Protein AF-A0A1I1A1V3-F1 (afdb_monomer_lite)

Organism: NCBI:txid988821

Sequence (321 aa):
MTSTPRRPDTATSRAATTAAADPDARAAGRPGAGAPTDDGCSAADAIALLGLVAELEHESFARLAADAAVAPSLEQSLQLSRLAVEAVARRDRVLTRVTELGGDPVDAMRPYEHMLDDFDARTTPSSWWERLLKVYVGYGVADDFCRLAAAGLDERSRELVLEVLQDASHAELAVAELDAAGAGNDVLAARLALWGRRLVGEALGTVQRLVVEHPTLARLIAERPGARTATGRTGRDATAPGVPVVAAPAAPLAVASPVAASVAAPESGGHGRRFGLHRRRPAAVPVPASVDPATAEATAGIFGELTAEHTRRMTRLGLTA

Radius of gyration: 29.79 Å; chains: 1; bounding box: 73×74×99 Å

Secondary structure (DSSP, 8-state):
-----------------------------PPP-PPP------HHHHHHHHHHHHHHHHHHHHHHHHHHHT-SSHHHHHHHHHHHHHHHHHHHHHHHHHHHTT--HHHHHGGGTTTTHHHHHHT--SSHHHHHHIIIIIIHHHHHHHHHHHTTS-HHHHHHHHHHTT--HHHHHHHHHHHHHHTT-HHHHHHHHHHHHHHHHHHHHHHHHHHHH-HHHHHHHHHSTTHHHHHTTTTS-------PPPPPPPP----------------------------PPPPPPPPPPPPPHHHHHHHHHHHHHHHHHHHHHHHHTT---

InterPro domains:
  IPR012347 Ferritin-like [G3DSA:1.20.1260.10] (33-274)
  IPR012347 Ferritin-like [G3DSA:1.20.1260.10] (275-32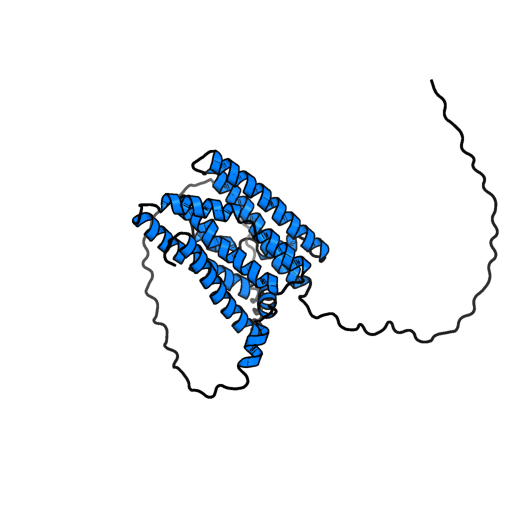0)
  IPR059125 Ferritin-like domain, actinomycetes [PF13794] (47-222)

pLDDT: mean 73.73, std 26.0, range [27.41, 98.62]

Structure (mmCIF, N/CA/C/O backbone):
data_AF-A0A1I1A1V3-F1
#
_entry.id   AF-A0A1I1A1V3-F1
#
loop_
_atom_site.group_PDB
_atom_site.id
_atom_site.type_symbol
_atom_site.label_atom_id
_atom_site.label_alt_id
_atom_site.label_comp_id
_atom_site.label_asym_id
_atom_site.label_entity_id
_atom_site.label_seq_id
_atom_site.pdbx_PDB_ins_code
_atom_site.Cartn_x
_atom_site.Cartn_y
_atom_site.Cartn_z
_atom_site.occupancy
_atom_site.B_iso_or_equiv
_atom_site.auth_seq_id
_atom_site.auth_comp_id
_atom_site.auth_asym_id
_atom_site.auth_atom_id
_atom_site.pdbx_PDB_model_num
ATOM 1 N N . MET A 1 1 ? -34.386 -36.723 -42.966 1.00 37.12 1 MET A N 1
ATOM 2 C CA . MET A 1 1 ? -34.352 -36.960 -44.425 1.00 37.12 1 MET A CA 1
ATOM 3 C C . MET A 1 1 ? -33.799 -35.692 -45.070 1.00 37.12 1 MET A C 1
ATOM 5 O O . MET A 1 1 ? -34.526 -34.719 -45.154 1.00 37.12 1 MET A O 1
ATOM 9 N N . THR A 1 2 ? -32.479 -35.494 -45.034 1.00 38.88 2 THR A N 1
ATOM 10 C CA . THR A 1 2 ? -31.514 -35.707 -46.143 1.00 38.88 2 THR A CA 1
ATOM 11 C C . THR A 1 2 ? -31.800 -34.845 -47.377 1.00 38.88 2 THR A C 1
ATOM 13 O O . THR A 1 2 ? -32.771 -35.115 -48.073 1.00 38.88 2 THR A O 1
ATOM 16 N N . SER A 1 3 ? -30.943 -33.844 -47.639 1.00 41.16 3 SER A N 1
ATOM 17 C CA . SER A 1 3 ? -30.239 -33.668 -48.929 1.00 41.16 3 SER A CA 1
ATOM 18 C C . SER A 1 3 ? -29.481 -32.328 -49.022 1.00 41.16 3 SER A C 1
ATOM 20 O O . SER A 1 3 ? -30.043 -31.294 -49.360 1.00 41.16 3 SER A O 1
ATOM 22 N N . THR A 1 4 ? -28.172 -32.389 -48.775 1.00 45.12 4 THR A N 1
ATOM 23 C CA . THR A 1 4 ? -27.098 -31.728 -49.568 1.00 45.12 4 THR A CA 1
ATOM 24 C C . THR A 1 4 ? -26.747 -32.743 -50.689 1.00 45.12 4 THR A C 1
ATOM 26 O O . THR A 1 4 ? -27.018 -33.921 -50.426 1.00 45.12 4 THR A O 1
ATOM 29 N N . PRO A 1 5 ? -26.144 -32.449 -51.877 1.00 56.12 5 PRO A N 1
ATOM 30 C CA . PRO A 1 5 ? -25.118 -31.416 -52.142 1.00 56.12 5 PRO A CA 1
ATOM 31 C C . PRO A 1 5 ? -25.050 -30.814 -53.578 1.00 56.12 5 PRO A C 1
ATOM 33 O O . PRO A 1 5 ? -25.683 -31.317 -54.498 1.00 56.12 5 PRO A O 1
ATOM 36 N N . ARG A 1 6 ? -24.169 -29.815 -53.811 1.00 38.84 6 ARG A N 1
ATOM 37 C CA . ARG A 1 6 ? -23.147 -29.869 -54.895 1.00 38.84 6 ARG A CA 1
ATOM 38 C C . ARG A 1 6 ? -22.158 -28.689 -54.919 1.00 38.84 6 ARG A C 1
ATOM 40 O O . ARG A 1 6 ? -22.556 -27.532 -54.938 1.00 38.84 6 ARG A O 1
ATOM 47 N N . ARG A 1 7 ? -20.870 -29.042 -55.021 1.00 42.69 7 ARG A N 1
ATOM 48 C CA . ARG A 1 7 ? -19.744 -28.249 -55.557 1.00 42.69 7 ARG A CA 1
ATOM 49 C C . ARG A 1 7 ? -19.844 -28.091 -57.083 1.00 42.69 7 ARG A C 1
ATOM 51 O O . ARG A 1 7 ? -20.487 -28.921 -57.731 1.00 42.69 7 ARG A O 1
ATOM 58 N N . PRO A 1 8 ? -19.031 -27.187 -57.649 1.00 52.62 8 PRO A N 1
ATOM 59 C CA . PRO A 1 8 ? -18.195 -27.587 -58.778 1.00 52.62 8 PRO A CA 1
ATOM 60 C C . PRO A 1 8 ? -16.702 -27.286 -58.560 1.00 52.62 8 PRO A C 1
ATOM 62 O O . PRO A 1 8 ? -16.321 -26.194 -58.145 1.00 52.62 8 PRO A O 1
ATOM 65 N N . ASP A 1 9 ? -15.877 -28.283 -58.885 1.00 36.38 9 ASP A N 1
ATOM 66 C CA . ASP A 1 9 ? -14.459 -28.141 -59.212 1.00 36.38 9 ASP A CA 1
ATOM 67 C C . ASP A 1 9 ? -14.335 -27.815 -60.713 1.00 36.38 9 ASP A C 1
ATOM 69 O O . ASP A 1 9 ? -15.012 -28.444 -61.526 1.00 36.38 9 ASP A O 1
ATOM 73 N N . THR A 1 10 ? -13.410 -26.933 -61.098 1.00 40.25 10 THR A N 1
ATOM 74 C CA . THR A 1 10 ? -12.742 -27.005 -62.411 1.00 40.25 10 THR A CA 1
ATOM 75 C C . THR A 1 10 ? -11.315 -26.483 -62.292 1.00 40.25 10 THR A C 1
ATOM 77 O O . THR A 1 10 ? -11.082 -25.311 -62.009 1.00 40.25 10 THR A O 1
ATOM 80 N N . ALA A 1 11 ? -10.371 -27.394 -62.518 1.00 34.12 11 ALA A N 1
ATOM 81 C CA . ALA A 1 11 ? -8.966 -27.148 -62.813 1.00 34.12 11 ALA A CA 1
ATOM 82 C C . ALA A 1 11 ? -8.771 -26.886 -64.320 1.00 34.12 11 ALA A C 1
ATOM 84 O O . ALA A 1 11 ? -9.595 -27.350 -65.108 1.00 34.12 11 ALA A O 1
ATOM 85 N N . THR A 1 12 ? -7.673 -26.200 -64.690 1.00 35.44 12 THR A N 1
ATOM 86 C CA . THR A 1 12 ? -6.925 -26.153 -65.988 1.00 35.44 12 THR A CA 1
ATOM 87 C C . THR A 1 12 ? -6.201 -24.788 -66.028 1.00 35.44 12 THR A C 1
ATOM 89 O O . THR A 1 12 ? -6.834 -23.792 -65.720 1.00 35.44 12 THR A O 1
ATOM 92 N N . SER A 1 13 ? -4.920 -24.571 -66.351 1.00 34.50 13 SER A N 1
ATOM 93 C CA . SER A 1 13 ? -3.806 -25.370 -66.880 1.00 34.50 13 SER A CA 1
ATOM 94 C C . SER A 1 13 ? -2.472 -24.681 -66.536 1.00 34.50 13 SER A C 1
ATOM 96 O O . SER A 1 13 ? -2.398 -23.460 -66.432 1.00 34.50 13 SER A O 1
ATOM 98 N N . ARG A 1 14 ? -1.408 -25.490 -66.460 1.00 34.28 14 ARG A N 1
ATOM 99 C CA . ARG A 1 14 ? 0.017 -25.125 -66.554 1.00 34.28 14 ARG A CA 1
ATOM 100 C C . ARG A 1 14 ? 0.336 -24.237 -67.764 1.00 34.28 14 ARG A C 1
ATOM 102 O O . ARG A 1 14 ? -0.138 -24.532 -68.858 1.00 34.28 14 ARG A O 1
ATOM 109 N N . ALA A 1 15 ? 1.322 -23.356 -67.590 1.00 34.25 15 ALA A N 1
ATOM 110 C CA . ALA A 1 15 ? 2.492 -23.275 -68.468 1.00 34.25 15 ALA A CA 1
ATOM 111 C C . ALA A 1 15 ? 3.665 -22.623 -67.717 1.00 34.25 15 ALA A C 1
ATOM 113 O O . ALA A 1 15 ? 3.585 -21.482 -67.274 1.00 34.25 15 ALA A O 1
ATOM 114 N N . ALA A 1 16 ? 4.745 -23.386 -67.558 1.00 33.59 16 ALA A N 1
ATOM 115 C CA . ALA A 1 16 ? 6.053 -22.896 -67.160 1.00 33.59 16 ALA A CA 1
ATOM 116 C C . ALA A 1 16 ? 6.791 -22.371 -68.399 1.00 33.59 16 ALA A C 1
ATOM 118 O O . ALA A 1 16 ? 6.690 -22.971 -69.469 1.00 33.59 16 ALA A O 1
ATOM 119 N N . THR A 1 17 ? 7.575 -21.307 -68.253 1.00 33.06 17 THR A N 1
ATOM 120 C CA . THR A 1 17 ? 8.715 -21.019 -69.131 1.00 33.06 17 THR A CA 1
ATOM 121 C C . THR A 1 17 ? 9.792 -20.318 -68.312 1.00 33.06 17 THR A C 1
ATOM 123 O O . THR A 1 17 ? 9.544 -19.341 -67.611 1.00 33.06 17 THR A O 1
ATOM 126 N N . THR A 1 18 ? 10.970 -20.919 -68.381 1.00 32.62 18 THR A N 1
ATOM 127 C CA . THR A 1 18 ? 12.240 -20.582 -67.743 1.00 32.62 18 THR A CA 1
ATOM 128 C C . THR A 1 18 ? 13.058 -19.662 -68.654 1.00 32.62 18 THR A C 1
ATOM 130 O O . THR A 1 18 ? 12.934 -19.799 -69.868 1.00 32.62 18 THR A O 1
ATOM 133 N N . ALA A 1 19 ? 13.944 -18.855 -68.048 1.00 31.50 19 ALA A N 1
ATOM 134 C CA . ALA A 1 19 ? 15.175 -18.208 -68.564 1.00 31.50 19 ALA A CA 1
ATOM 135 C C . ALA A 1 19 ? 15.132 -16.690 -68.307 1.00 31.50 19 ALA A C 1
ATOM 137 O O . ALA A 1 19 ? 14.093 -16.079 -68.505 1.00 31.50 19 ALA A O 1
ATOM 138 N N . ALA A 1 20 ? 16.175 -15.971 -67.903 1.00 31.64 20 ALA A N 1
ATOM 139 C CA . ALA A 1 20 ? 17.544 -16.230 -67.460 1.00 31.64 20 ALA A CA 1
ATOM 140 C C . ALA A 1 20 ? 18.064 -14.878 -66.899 1.00 31.64 20 ALA A C 1
ATOM 142 O O . ALA A 1 20 ? 17.477 -13.832 -67.170 1.00 31.64 20 ALA A O 1
ATOM 143 N N . ALA A 1 21 ? 19.117 -14.915 -66.086 1.00 34.06 21 ALA A N 1
ATOM 144 C CA . ALA A 1 21 ? 19.705 -13.786 -65.360 1.00 34.06 21 ALA A CA 1
ATOM 145 C C . ALA A 1 21 ? 20.335 -12.684 -66.240 1.00 34.06 21 ALA A C 1
ATOM 147 O O . ALA A 1 21 ? 20.873 -12.997 -67.297 1.00 34.06 21 ALA A O 1
ATOM 148 N N . ASP A 1 22 ? 20.398 -11.451 -65.714 1.00 33.91 22 ASP A N 1
ATOM 149 C CA . ASP A 1 22 ? 21.641 -10.657 -65.725 1.00 33.91 22 ASP A CA 1
ATOM 150 C C . ASP A 1 22 ? 21.698 -9.676 -64.517 1.00 33.91 22 ASP A C 1
ATOM 152 O O . ASP A 1 22 ? 20.646 -9.154 -64.123 1.00 33.91 22 ASP A O 1
ATOM 156 N N . PRO A 1 23 ? 22.872 -9.443 -63.887 1.00 46.19 23 PRO A N 1
ATOM 157 C CA . PRO A 1 23 ? 23.045 -8.671 -62.661 1.00 46.19 23 PRO A CA 1
ATOM 158 C C . PRO A 1 23 ? 23.842 -7.372 -62.889 1.00 46.19 23 PRO A C 1
ATOM 160 O O . PRO A 1 23 ? 25.028 -7.445 -63.164 1.00 46.19 23 PRO A O 1
ATOM 163 N N . ASP A 1 24 ? 23.264 -6.190 -62.669 1.00 32.47 24 ASP A N 1
ATOM 164 C CA . ASP A 1 24 ? 23.989 -5.053 -62.071 1.00 32.47 24 ASP A CA 1
ATOM 165 C C . ASP A 1 24 ? 23.051 -3.864 -61.833 1.00 32.47 24 ASP A C 1
ATOM 167 O O . ASP A 1 24 ? 22.414 -3.380 -62.764 1.00 32.47 24 ASP A O 1
ATOM 171 N N . ALA A 1 25 ? 22.985 -3.395 -60.586 1.00 34.44 25 ALA A N 1
ATOM 172 C CA . ALA A 1 25 ? 22.686 -2.009 -60.207 1.00 34.44 25 ALA A CA 1
ATOM 173 C C . ALA A 1 25 ? 22.683 -1.902 -58.674 1.00 34.44 25 ALA A C 1
ATOM 175 O O . ALA A 1 25 ? 21.653 -1.757 -58.013 1.00 34.44 25 ALA A O 1
ATOM 176 N N . ARG A 1 26 ? 23.879 -1.967 -58.085 1.00 34.00 26 ARG A N 1
ATOM 177 C CA . ARG A 1 26 ? 24.130 -1.350 -56.779 1.00 34.00 26 ARG A CA 1
ATOM 178 C C . ARG A 1 26 ? 24.019 0.168 -56.930 1.00 34.00 26 ARG A C 1
ATOM 180 O O . ARG A 1 26 ? 24.844 0.739 -57.630 1.00 34.00 26 ARG A O 1
ATOM 187 N N . ALA A 1 27 ? 23.115 0.816 -56.195 1.00 33.34 27 ALA A N 1
ATOM 188 C CA . ALA A 1 27 ? 23.393 2.106 -55.551 1.00 33.34 27 ALA A CA 1
ATOM 189 C C . ALA A 1 27 ? 22.263 2.550 -54.604 1.00 33.34 27 ALA A C 1
ATOM 191 O O . ALA A 1 27 ? 21.152 2.843 -55.022 1.00 33.34 27 ALA A O 1
ATOM 192 N N . ALA A 1 28 ? 22.641 2.686 -53.331 1.00 41.97 28 ALA A N 1
ATOM 193 C CA . ALA A 1 28 ? 22.244 3.769 -52.431 1.00 41.97 28 ALA A CA 1
ATOM 194 C C . ALA A 1 28 ? 20.749 3.969 -52.108 1.00 41.97 28 ALA A C 1
ATOM 196 O O . ALA A 1 28 ? 20.080 4.849 -52.636 1.00 41.97 28 ALA A O 1
ATOM 197 N N . GLY A 1 29 ? 20.308 3.282 -51.055 1.00 29.75 29 GLY A N 1
ATOM 198 C CA . GLY A 1 29 ? 19.212 3.727 -50.198 1.00 29.75 29 GLY A CA 1
ATOM 199 C C . GLY A 1 29 ? 19.505 3.329 -48.757 1.00 29.75 29 GLY A C 1
ATOM 200 O O . GLY A 1 29 ? 19.022 2.303 -48.295 1.00 29.75 29 GLY A O 1
ATOM 201 N N . ARG A 1 30 ? 20.359 4.092 -48.058 1.00 39.72 30 ARG A N 1
ATOM 202 C CA . ARG A 1 30 ? 20.463 3.991 -46.591 1.00 39.72 30 ARG A CA 1
ATOM 203 C C . ARG A 1 30 ? 19.064 4.259 -46.020 1.00 39.72 30 ARG A C 1
ATOM 205 O O . ARG A 1 30 ? 18.528 5.321 -46.338 1.00 39.72 30 ARG A O 1
ATOM 212 N N . PRO A 1 31 ? 18.476 3.382 -45.186 1.00 41.47 31 PRO A N 1
ATOM 213 C CA . PRO A 1 31 ? 17.354 3.791 -44.356 1.00 41.47 31 PRO A CA 1
ATOM 214 C C . PRO A 1 31 ? 17.826 4.980 -43.521 1.00 41.47 31 PRO A C 1
ATOM 216 O O . PRO A 1 31 ? 18.906 4.932 -42.926 1.00 41.47 31 PRO A O 1
ATOM 219 N N . GLY A 1 32 ? 17.071 6.074 -43.598 1.00 35.56 32 GLY A N 1
ATOM 220 C CA . GLY A 1 32 ? 17.396 7.335 -42.953 1.00 35.56 32 GLY A CA 1
ATOM 221 C C . GLY A 1 32 ? 17.741 7.127 -41.485 1.00 35.56 32 GLY A C 1
ATOM 222 O O . GLY A 1 32 ? 17.094 6.348 -40.787 1.00 35.56 32 GLY A O 1
ATOM 223 N N . ALA A 1 33 ? 18.787 7.827 -41.051 1.00 40.44 33 ALA A N 1
ATOM 224 C CA . ALA A 1 33 ? 19.101 8.010 -39.649 1.00 40.44 33 ALA A CA 1
ATOM 225 C C . ALA A 1 33 ? 17.813 8.382 -38.904 1.00 40.44 33 ALA A C 1
ATOM 227 O O . ALA A 1 33 ? 17.145 9.350 -39.275 1.00 40.44 33 ALA A O 1
ATOM 228 N N . GLY A 1 34 ? 17.460 7.569 -37.907 1.00 33.72 34 GLY A N 1
ATOM 229 C CA . GLY A 1 34 ? 16.351 7.840 -37.010 1.00 33.72 34 GLY A CA 1
ATOM 230 C C . GLY A 1 34 ? 16.509 9.237 -36.423 1.00 33.72 34 GLY A C 1
ATOM 231 O O . GLY A 1 34 ? 17.497 9.531 -35.754 1.00 33.72 34 GLY A O 1
ATOM 232 N N . ALA A 1 35 ? 15.551 10.102 -36.732 1.00 39.72 35 ALA A N 1
ATOM 233 C CA . ALA A 1 35 ? 15.288 11.289 -35.943 1.00 39.72 35 ALA A CA 1
ATOM 234 C C . ALA A 1 35 ? 14.545 10.860 -34.664 1.00 39.72 35 ALA A C 1
ATOM 236 O O . ALA A 1 35 ? 13.915 9.801 -34.645 1.00 39.72 35 ALA A O 1
ATOM 237 N N . PRO A 1 36 ? 14.654 11.679 -33.616 1.00 43.22 36 PRO A N 1
ATOM 238 C CA . PRO A 1 36 ? 15.137 11.285 -32.299 1.00 43.22 36 PRO A CA 1
ATOM 239 C C . PRO A 1 36 ? 14.222 10.243 -31.648 1.00 43.22 36 PRO A C 1
ATOM 241 O O . PRO A 1 36 ? 13.001 10.396 -31.672 1.00 43.22 36 PRO A O 1
ATOM 244 N N . THR A 1 37 ? 14.786 9.206 -31.024 1.00 42.34 37 THR A N 1
ATOM 245 C CA . THR A 1 37 ? 14.044 8.576 -29.932 1.00 42.34 37 THR A CA 1
ATOM 246 C C . THR A 1 37 ? 13.908 9.654 -28.875 1.00 42.34 37 THR A C 1
ATOM 248 O O . THR A 1 37 ? 14.901 10.176 -28.382 1.00 42.34 37 THR A O 1
ATOM 251 N N . ASP A 1 38 ? 12.676 10.087 -28.658 1.00 41.34 38 ASP A N 1
ATOM 252 C CA . ASP A 1 38 ? 12.275 10.842 -27.486 1.00 41.34 38 ASP A CA 1
ATOM 253 C C . ASP A 1 38 ? 12.861 10.089 -26.283 1.00 41.34 38 ASP A C 1
ATOM 255 O O . ASP A 1 38 ? 12.454 8.956 -26.020 1.00 41.34 38 ASP A O 1
ATOM 259 N N . ASP A 1 39 ? 13.913 10.624 -25.656 1.00 43.78 39 ASP A N 1
ATOM 260 C CA . ASP A 1 39 ? 14.596 9.984 -24.527 1.00 43.78 39 ASP A CA 1
ATOM 261 C C . ASP A 1 39 ? 13.706 10.144 -23.279 1.00 43.78 39 ASP A C 1
ATOM 263 O O . ASP A 1 39 ? 13.999 10.894 -22.348 1.00 43.78 39 ASP A O 1
ATOM 267 N N . GLY A 1 40 ? 12.548 9.488 -23.327 1.00 50.97 40 GLY A 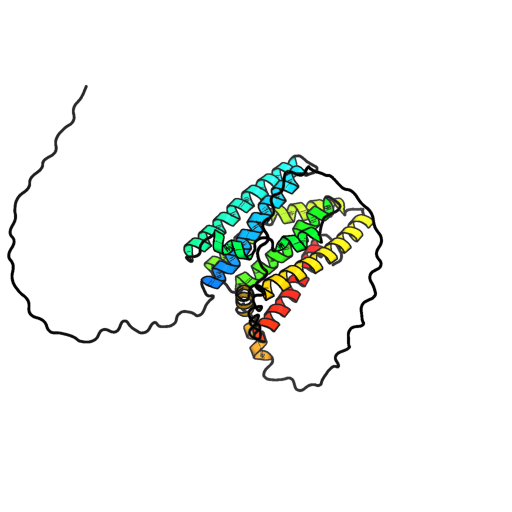N 1
ATOM 268 C CA . GLY A 1 40 ? 11.678 9.178 -22.207 1.00 50.97 40 GLY A CA 1
ATOM 269 C C . GLY A 1 40 ? 11.991 7.771 -21.705 1.00 50.97 40 GLY A C 1
ATOM 270 O O . GLY A 1 40 ? 12.345 6.904 -22.501 1.00 50.97 40 GLY A O 1
ATOM 271 N N . CYS A 1 41 ? 11.903 7.587 -20.385 1.00 62.81 41 CYS A N 1
ATOM 272 C CA . CYS A 1 41 ? 11.906 6.327 -19.633 1.00 62.81 41 CYS A CA 1
ATOM 273 C C . CYS A 1 41 ? 12.133 5.050 -20.457 1.00 62.81 41 CYS A C 1
ATOM 275 O O . CYS A 1 41 ? 11.279 4.640 -21.249 1.00 62.81 41 CYS A O 1
ATOM 277 N N . SER A 1 42 ? 13.235 4.344 -20.195 1.00 85.19 42 SER A N 1
ATOM 278 C CA . SER A 1 42 ? 13.470 3.037 -20.812 1.00 85.19 42 SER A CA 1
ATOM 279 C C . SER A 1 42 ? 12.311 2.081 -20.501 1.00 85.19 42 SER A C 1
ATOM 281 O O . SER A 1 42 ? 11.802 2.058 -19.380 1.00 85.19 42 SER A O 1
ATOM 283 N N . ALA A 1 43 ? 11.919 1.235 -21.459 1.00 90.25 43 ALA A N 1
ATOM 284 C CA . ALA A 1 43 ? 10.913 0.191 -21.232 1.00 90.25 43 ALA A CA 1
ATOM 285 C C . ALA A 1 43 ? 11.274 -0.708 -20.032 1.00 90.25 43 ALA A C 1
ATOM 287 O O . ALA A 1 43 ? 10.391 -1.161 -19.310 1.00 90.25 43 ALA A O 1
ATOM 288 N N . ALA A 1 44 ? 12.572 -0.907 -19.775 1.00 92.12 44 ALA A N 1
ATOM 289 C CA . ALA A 1 44 ? 13.060 -1.626 -18.600 1.00 92.12 44 ALA A CA 1
ATOM 290 C C . ALA A 1 44 ? 12.692 -0.930 -17.278 1.00 92.12 44 ALA A C 1
ATOM 292 O O . ALA A 1 44 ? 12.434 -1.600 -16.280 1.00 92.12 44 ALA A O 1
ATOM 293 N N . ASP A 1 45 ? 12.636 0.401 -17.274 1.00 93.75 45 ASP A N 1
ATOM 294 C CA . ASP A 1 45 ? 12.334 1.191 -16.083 1.00 93.75 45 ASP A CA 1
ATOM 295 C C . ASP A 1 45 ? 10.845 1.160 -15.780 1.00 93.75 45 ASP A C 1
ATOM 297 O O . ASP A 1 45 ? 10.444 0.914 -14.641 1.00 93.75 45 ASP A O 1
ATOM 301 N N . ALA A 1 46 ? 10.032 1.271 -16.831 1.00 95.81 46 ALA A N 1
ATOM 302 C CA . ALA A 1 46 ? 8.603 1.039 -16.739 1.00 95.81 46 ALA A CA 1
ATOM 303 C C . ALA A 1 46 ? 8.284 -0.371 -16.231 1.00 95.81 46 ALA A C 1
ATOM 305 O O . ALA A 1 46 ? 7.502 -0.511 -15.294 1.00 95.81 46 ALA A O 1
ATOM 306 N N . ILE A 1 47 ? 8.928 -1.408 -16.777 1.00 97.75 47 ILE A N 1
ATOM 307 C CA . ILE A 1 47 ? 8.741 -2.792 -16.319 1.00 97.75 47 ILE A CA 1
ATOM 308 C C . ILE A 1 47 ? 9.117 -2.948 -14.841 1.00 97.75 47 ILE A C 1
ATOM 310 O O . ILE A 1 47 ? 8.383 -3.605 -14.110 1.00 97.75 47 ILE A O 1
ATOM 314 N N . ALA A 1 48 ? 10.208 -2.330 -14.380 1.00 97.12 48 ALA A N 1
ATOM 315 C CA . ALA A 1 48 ? 10.621 -2.414 -12.980 1.00 97.12 48 ALA A CA 1
ATOM 316 C C . ALA A 1 48 ? 9.577 -1.803 -12.028 1.00 97.12 48 ALA A C 1
ATOM 318 O O . ALA A 1 48 ? 9.167 -2.446 -11.064 1.00 97.12 48 ALA A O 1
ATOM 319 N N . LEU A 1 49 ? 9.090 -0.589 -12.313 1.00 97.69 49 LEU A N 1
ATOM 320 C CA . LEU A 1 49 ? 8.061 0.034 -11.473 1.00 97.69 49 LEU A CA 1
ATOM 321 C C . LEU A 1 49 ? 6.721 -0.713 -11.548 1.00 97.69 49 LEU A C 1
ATOM 323 O O . LEU A 1 49 ? 6.060 -0.881 -10.528 1.00 97.69 49 LEU A O 1
ATOM 327 N N . LEU A 1 50 ? 6.325 -1.205 -12.723 1.00 98.25 50 LEU A N 1
ATOM 328 C CA . LEU A 1 50 ? 5.118 -2.026 -12.857 1.00 98.25 50 LEU A CA 1
ATOM 329 C C . LEU A 1 50 ? 5.252 -3.356 -12.100 1.00 98.25 50 LEU A C 1
ATOM 331 O O . LEU A 1 50 ? 4.289 -3.797 -11.483 1.00 98.25 50 LEU A O 1
ATOM 335 N N . GLY A 1 51 ? 6.438 -3.967 -12.090 1.00 98.38 51 GLY A N 1
ATOM 336 C CA . GLY A 1 51 ? 6.737 -5.153 -11.288 1.00 98.38 51 GLY A CA 1
ATOM 337 C C . GLY A 1 51 ? 6.560 -4.904 -9.791 1.00 98.38 51 GLY A C 1
ATOM 338 O O . GLY A 1 51 ? 5.890 -5.682 -9.116 1.00 98.38 51 GLY A O 1
ATOM 339 N N . LEU A 1 52 ? 7.064 -3.769 -9.298 1.00 98.19 52 LEU A N 1
ATOM 340 C CA . LEU A 1 52 ? 6.861 -3.322 -7.919 1.00 98.19 52 LEU A CA 1
ATOM 341 C C . LEU A 1 52 ? 5.372 -3.131 -7.593 1.00 98.19 52 LEU A C 1
ATOM 343 O O . LEU A 1 52 ? 4.893 -3.638 -6.582 1.00 98.19 52 LEU A O 1
ATOM 347 N N . VAL A 1 53 ? 4.628 -2.421 -8.445 1.00 97.75 53 VAL A N 1
ATOM 348 C CA . VAL A 1 53 ? 3.188 -2.190 -8.235 1.00 97.75 53 VAL A CA 1
ATOM 349 C C . VAL A 1 53 ? 2.416 -3.513 -8.238 1.00 97.75 53 VAL A C 1
ATOM 351 O O . VAL A 1 53 ? 1.542 -3.715 -7.399 1.00 97.75 53 VAL A O 1
ATOM 354 N N . ALA A 1 54 ? 2.747 -4.436 -9.144 1.00 97.94 54 ALA A N 1
ATOM 355 C CA . ALA A 1 54 ? 2.115 -5.750 -9.188 1.00 97.94 54 ALA A CA 1
ATOM 356 C C . ALA A 1 54 ? 2.393 -6.575 -7.921 1.00 97.94 54 ALA A C 1
ATOM 358 O O . ALA A 1 54 ? 1.480 -7.238 -7.426 1.00 97.94 54 ALA A O 1
ATOM 359 N N . GLU A 1 55 ? 3.610 -6.513 -7.377 1.00 97.69 55 GLU A N 1
ATOM 360 C CA . GLU A 1 55 ? 3.946 -7.194 -6.124 1.00 97.69 55 GLU A CA 1
ATOM 361 C C . GLU A 1 55 ? 3.190 -6.597 -4.930 1.00 97.69 55 GLU A C 1
ATOM 363 O O . GLU A 1 55 ? 2.564 -7.329 -4.164 1.00 97.69 55 GLU A O 1
ATOM 368 N N . LEU A 1 56 ? 3.120 -5.266 -4.826 1.00 95.56 56 LEU A N 1
ATOM 369 C CA . LEU A 1 56 ? 2.347 -4.593 -3.775 1.00 95.56 56 LEU A CA 1
ATOM 370 C C . LEU A 1 56 ? 0.849 -4.939 -3.832 1.00 95.56 56 LEU A C 1
ATOM 372 O O . LEU A 1 56 ? 0.209 -5.111 -2.790 1.00 95.56 56 LEU A O 1
ATOM 376 N N . GLU A 1 57 ? 0.270 -5.074 -5.027 1.00 95.38 57 GLU A N 1
ATOM 377 C CA . GLU A 1 57 ? -1.120 -5.523 -5.193 1.00 95.38 57 GLU A CA 1
ATOM 378 C C . GLU A 1 57 ? -1.292 -7.015 -4.864 1.00 95.38 57 GLU A C 1
ATOM 380 O O . GLU A 1 57 ? -2.310 -7.419 -4.291 1.00 95.38 57 GLU A O 1
ATOM 385 N N . HIS A 1 58 ? -0.286 -7.846 -5.157 1.00 96.12 58 HIS A N 1
ATOM 386 C CA . HIS A 1 58 ? -0.300 -9.254 -4.770 1.00 96.12 58 HIS A CA 1
ATOM 387 C C . HIS A 1 58 ? -0.311 -9.428 -3.244 1.00 96.12 58 HIS A C 1
ATOM 389 O O . HIS A 1 58 ? -1.145 -10.169 -2.712 1.00 96.12 58 HIS A O 1
ATOM 395 N N . GLU A 1 59 ? 0.549 -8.697 -2.536 1.00 94.50 59 GLU A N 1
ATOM 396 C CA . GLU A 1 59 ? 0.556 -8.655 -1.074 1.00 94.50 59 GLU A CA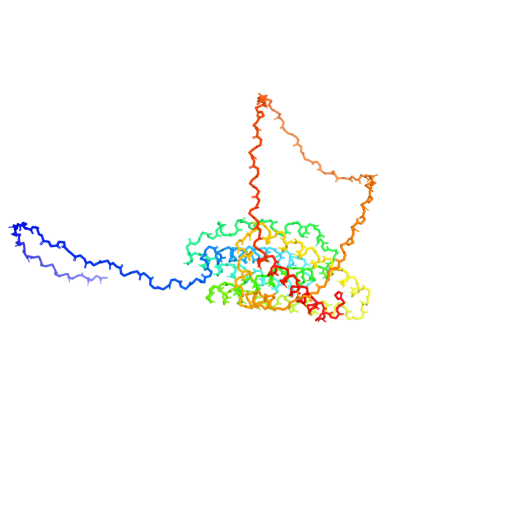 1
ATOM 397 C C . GLU A 1 59 ? -0.739 -8.045 -0.523 1.00 94.50 59 GLU A C 1
ATOM 399 O O . GLU A 1 59 ? -1.281 -8.520 0.478 1.00 94.50 59 GLU A O 1
ATOM 404 N N . SER A 1 60 ? -1.289 -7.025 -1.190 1.00 92.62 60 SER A N 1
ATOM 405 C CA . SER A 1 60 ? -2.561 -6.411 -0.800 1.00 92.62 60 SER A CA 1
ATOM 406 C C . SER A 1 60 ? -3.702 -7.419 -0.785 1.00 92.62 60 SER A C 1
ATOM 408 O O . SER A 1 60 ? -4.439 -7.458 0.201 1.00 92.62 60 SER A O 1
ATOM 410 N N . PHE A 1 61 ? -3.811 -8.286 -1.798 1.00 94.44 61 PHE A N 1
ATOM 411 C CA . PHE A 1 61 ? -4.768 -9.397 -1.789 1.00 94.44 61 PHE A CA 1
ATOM 412 C C . PHE A 1 61 ? -4.602 -10.281 -0.545 1.00 94.44 61 PHE A C 1
ATOM 414 O O . PHE A 1 61 ? -5.579 -10.531 0.166 1.00 94.44 61 PHE A O 1
ATOM 421 N N . ALA A 1 62 ? -3.377 -10.740 -0.263 1.00 93.75 62 ALA A N 1
ATOM 422 C CA . ALA A 1 62 ? -3.118 -11.656 0.846 1.00 93.75 62 ALA A CA 1
ATOM 423 C C . ALA A 1 62 ? -3.491 -11.028 2.198 1.00 93.75 62 ALA A C 1
ATOM 425 O O . ALA A 1 62 ? -4.135 -11.669 3.034 1.00 93.75 62 ALA A O 1
ATOM 426 N N . ARG A 1 63 ? -3.148 -9.750 2.391 1.00 91.88 63 ARG A N 1
ATOM 427 C CA . ARG A 1 63 ? -3.489 -8.994 3.602 1.00 91.88 63 ARG A CA 1
ATOM 428 C C . ARG A 1 63 ? -4.986 -8.761 3.739 1.00 91.88 63 ARG A C 1
ATOM 430 O O . ARG A 1 63 ? -5.533 -9.034 4.799 1.00 91.88 63 ARG A O 1
ATOM 437 N N . LEU A 1 64 ? -5.657 -8.317 2.677 1.00 92.75 64 LEU A N 1
ATOM 438 C CA . LEU A 1 64 ? -7.103 -8.080 2.677 1.00 92.75 64 LEU A CA 1
ATOM 439 C C . LEU A 1 64 ? -7.884 -9.361 2.986 1.00 92.75 64 LEU A C 1
ATOM 441 O O . LEU A 1 64 ? -8.822 -9.335 3.780 1.00 92.75 64 LEU A O 1
ATOM 445 N N . ALA A 1 65 ? -7.466 -10.496 2.420 1.00 94.06 65 ALA A N 1
ATOM 446 C CA . ALA A 1 65 ? -8.059 -11.795 2.723 1.00 94.06 65 ALA A CA 1
ATOM 447 C C . ALA A 1 65 ? -7.840 -12.205 4.192 1.00 94.06 65 ALA A C 1
ATOM 449 O O . ALA A 1 65 ? -8.764 -12.702 4.840 1.00 94.06 65 ALA A O 1
ATOM 450 N N . ALA A 1 66 ? -6.643 -11.970 4.738 1.00 92.56 66 ALA A N 1
ATOM 451 C CA . ALA A 1 66 ? -6.348 -12.235 6.145 1.00 92.56 66 ALA A CA 1
ATOM 452 C C . ALA A 1 66 ? -7.154 -11.326 7.090 1.00 92.56 66 ALA A C 1
ATOM 454 O O . ALA A 1 66 ? -7.678 -11.797 8.100 1.00 92.56 66 ALA A O 1
ATOM 455 N N . ASP A 1 67 ? -7.298 -10.045 6.750 1.00 90.75 67 ASP A N 1
ATOM 456 C CA . ASP A 1 67 ? -8.065 -9.072 7.526 1.00 90.75 67 ASP A CA 1
ATOM 457 C C . ASP A 1 67 ? -9.567 -9.385 7.483 1.00 90.75 67 ASP A C 1
ATOM 459 O O . ASP A 1 67 ? -10.237 -9.324 8.515 1.00 90.75 67 ASP A O 1
ATOM 463 N N . ALA A 1 68 ? -10.091 -9.822 6.332 1.00 92.62 68 ALA A N 1
ATOM 464 C CA . ALA A 1 68 ? -11.477 -10.267 6.189 1.00 92.62 68 ALA A CA 1
ATOM 465 C C . ALA A 1 68 ? -11.822 -11.444 7.118 1.00 92.62 68 ALA A C 1
ATOM 467 O O . ALA A 1 68 ? -12.946 -11.519 7.622 1.00 92.62 68 ALA A O 1
ATOM 468 N N . ALA A 1 69 ? -10.868 -12.349 7.363 1.00 93.06 69 ALA A N 1
ATOM 469 C CA . ALA A 1 69 ? -11.057 -13.521 8.217 1.00 93.06 69 ALA A CA 1
ATOM 470 C C . ALA A 1 69 ? -11.165 -13.180 9.713 1.00 93.06 69 ALA A C 1
ATOM 472 O O . ALA A 1 69 ? -11.735 -13.956 10.480 1.00 93.06 69 ALA A O 1
ATOM 473 N N . VAL A 1 70 ? -10.621 -12.034 10.132 1.00 90.81 70 VAL A N 1
ATOM 474 C CA . VAL A 1 70 ? -10.620 -11.575 11.533 1.00 90.81 70 VAL A CA 1
ATOM 475 C C . VAL A 1 70 ? -11.457 -10.310 11.746 1.00 90.81 70 VAL A C 1
ATOM 477 O O . VAL A 1 70 ? -11.397 -9.708 12.819 1.00 90.81 70 VAL A O 1
ATOM 480 N N . ALA A 1 71 ? -12.228 -9.902 10.736 1.00 90.00 71 ALA A N 1
ATOM 481 C CA . ALA A 1 71 ? -13.048 -8.702 10.781 1.00 90.00 71 ALA A CA 1
ATOM 482 C C . ALA A 1 71 ? -14.126 -8.792 11.890 1.00 90.00 71 ALA A C 1
ATOM 484 O O . ALA A 1 71 ? -14.782 -9.830 12.021 1.00 90.00 71 ALA A O 1
ATOM 485 N N . PRO A 1 72 ? -14.355 -7.717 12.673 1.00 88.31 72 PRO A N 1
ATOM 486 C CA . PRO A 1 72 ? -15.333 -7.708 13.769 1.00 88.31 72 PRO A CA 1
ATOM 487 C C . PRO A 1 72 ? -16.792 -7.933 13.351 1.00 88.31 72 PRO A C 1
ATOM 489 O O . PRO A 1 72 ? -17.592 -8.406 14.161 1.00 88.31 72 PRO A O 1
ATOM 492 N N . SER A 1 73 ? -17.157 -7.580 12.114 1.00 89.56 73 SER A N 1
ATOM 493 C CA . SER A 1 73 ? -18.515 -7.733 11.590 1.00 89.56 73 SER A CA 1
ATOM 494 C C . SER A 1 73 ? -18.546 -8.471 10.249 1.00 89.56 73 SER A C 1
ATOM 496 O O . SER A 1 73 ? -17.600 -8.435 9.459 1.00 89.56 73 SER A O 1
ATOM 498 N N . LEU A 1 74 ? -19.677 -9.129 9.964 1.00 93.25 74 LEU A N 1
ATOM 499 C CA . LEU A 1 74 ? -19.906 -9.782 8.671 1.00 93.25 74 LEU A CA 1
ATOM 500 C C . LEU A 1 74 ? -19.866 -8.774 7.513 1.00 93.25 74 LEU A C 1
ATOM 502 O O . LEU A 1 74 ? -19.359 -9.091 6.443 1.00 93.25 74 LEU A O 1
ATOM 506 N N . GLU A 1 75 ? -20.380 -7.564 7.725 1.00 90.94 75 GLU A N 1
ATOM 507 C CA . GLU A 1 75 ? -20.355 -6.491 6.728 1.00 90.94 75 GLU A CA 1
ATOM 508 C C . GLU A 1 75 ? -18.917 -6.112 6.349 1.00 90.94 75 GLU A C 1
ATOM 510 O O . GLU A 1 75 ? -18.574 -6.127 5.166 1.00 90.94 75 GLU A O 1
ATOM 515 N N . GLN A 1 76 ? -18.055 -5.893 7.348 1.00 88.56 76 GLN A N 1
ATOM 516 C CA . GLN A 1 76 ? -16.633 -5.605 7.143 1.00 88.56 76 GLN A CA 1
ATOM 517 C C . GLN A 1 76 ? -15.918 -6.777 6.460 1.00 88.56 76 GLN A C 1
ATOM 519 O O . GLN A 1 76 ? -15.157 -6.572 5.517 1.00 88.56 76 GLN A O 1
ATOM 524 N N . SER A 1 77 ? -16.200 -8.014 6.883 1.00 93.19 77 SER A N 1
ATOM 525 C CA . SER A 1 77 ? -15.634 -9.220 6.265 1.00 93.19 77 SER A CA 1
ATOM 526 C C . SER A 1 77 ? -15.986 -9.321 4.774 1.00 93.19 77 SER A C 1
ATOM 528 O O . SER A 1 77 ? -15.114 -9.565 3.934 1.00 93.19 77 SER A O 1
ATOM 530 N N . LEU A 1 78 ? -17.252 -9.070 4.417 1.00 94.12 78 LEU A N 1
ATOM 531 C CA . LEU A 1 78 ? -17.713 -9.075 3.027 1.00 94.12 78 LEU A CA 1
ATOM 532 C C . LEU A 1 78 ? -17.093 -7.938 2.210 1.00 94.12 78 LEU A C 1
ATOM 534 O O . LEU A 1 78 ? -16.754 -8.152 1.047 1.00 94.12 78 LEU A O 1
ATOM 538 N N . GLN A 1 79 ? -16.936 -6.747 2.791 1.00 91.31 79 GLN A N 1
ATOM 539 C CA . GLN A 1 79 ? -16.287 -5.621 2.123 1.00 91.31 79 GLN A CA 1
ATOM 540 C C . GLN A 1 79 ? -14.809 -5.915 1.841 1.00 91.31 79 GLN A C 1
ATOM 542 O O . GLN A 1 79 ? -14.396 -5.845 0.687 1.00 91.31 79 GLN A O 1
ATOM 547 N N . LEU A 1 80 ? -14.038 -6.338 2.846 1.00 91.31 80 LEU A N 1
ATOM 548 C CA . LEU A 1 80 ? -12.618 -6.685 2.692 1.00 91.31 80 LEU A CA 1
ATOM 549 C C . LEU A 1 80 ? -12.405 -7.834 1.694 1.00 91.31 80 LEU A C 1
ATOM 551 O O . LEU A 1 80 ? -11.461 -7.804 0.907 1.00 91.31 80 LEU A O 1
ATOM 555 N N . SER A 1 81 ? -13.321 -8.807 1.655 1.00 94.69 81 SER A N 1
ATOM 556 C CA . SER A 1 81 ? -13.282 -9.895 0.668 1.00 94.69 81 SER A CA 1
ATOM 557 C C . SER A 1 81 ? -13.441 -9.395 -0.774 1.00 94.69 81 SER A C 1
ATOM 559 O O . SER A 1 81 ? -12.785 -9.917 -1.673 1.00 94.69 81 SER A O 1
ATOM 561 N N . ARG A 1 82 ? -14.288 -8.382 -1.017 1.00 93.44 82 ARG A N 1
ATOM 562 C CA . ARG A 1 82 ? -14.436 -7.764 -2.350 1.00 93.44 82 ARG A CA 1
ATOM 563 C C . ARG A 1 82 ? -13.166 -7.020 -2.752 1.00 93.44 82 ARG A C 1
ATOM 565 O O . ARG A 1 82 ? -12.658 -7.256 -3.843 1.00 93.44 82 ARG A O 1
ATOM 572 N N . LEU A 1 83 ? -12.612 -6.229 -1.834 1.00 91.69 83 LEU A N 1
ATOM 573 C CA . LEU A 1 83 ? -11.358 -5.502 -2.051 1.00 91.69 83 LEU A CA 1
ATOM 574 C C . LEU A 1 83 ? -10.193 -6.446 -2.367 1.00 91.69 83 LEU A C 1
ATOM 576 O O . LEU A 1 83 ? -9.362 -6.143 -3.220 1.00 91.69 83 LEU A O 1
ATOM 580 N N . ALA A 1 84 ? -10.138 -7.615 -1.717 1.00 93.31 84 ALA A N 1
ATOM 581 C CA . ALA A 1 84 ? -9.124 -8.623 -2.012 1.00 93.31 84 ALA A CA 1
ATOM 582 C C . ALA A 1 84 ? -9.206 -9.082 -3.481 1.00 93.31 84 ALA A C 1
ATOM 584 O O . ALA A 1 84 ? -8.192 -9.140 -4.173 1.00 93.31 84 ALA A O 1
ATOM 585 N N . VAL A 1 85 ? -10.411 -9.370 -3.984 1.00 94.69 85 VAL A N 1
ATOM 586 C CA . VAL A 1 85 ? -10.616 -9.761 -5.390 1.00 94.69 85 VAL A CA 1
ATOM 587 C C . VAL A 1 85 ? -10.248 -8.623 -6.347 1.00 94.69 85 VAL A C 1
ATOM 589 O O . VAL A 1 85 ? -9.638 -8.868 -7.387 1.00 94.69 85 VAL A O 1
ATOM 592 N N . GLU A 1 86 ? -10.571 -7.380 -5.997 1.00 93.12 86 GLU A N 1
ATOM 593 C CA . GLU A 1 86 ? -10.219 -6.204 -6.800 1.00 93.12 86 GLU A CA 1
ATOM 594 C C . GLU A 1 86 ? -8.700 -5.998 -6.896 1.00 93.12 86 GLU A C 1
ATOM 596 O O . GLU A 1 86 ? -8.202 -5.709 -7.985 1.00 93.12 86 GLU A O 1
ATOM 601 N N . ALA A 1 87 ? -7.945 -6.249 -5.820 1.00 93.00 87 ALA A N 1
ATOM 602 C CA . ALA A 1 87 ? -6.478 -6.212 -5.840 1.00 93.00 87 ALA A CA 1
ATOM 603 C C . ALA A 1 87 ? -5.880 -7.207 -6.851 1.00 93.00 87 ALA A C 1
ATOM 605 O O . ALA A 1 87 ? -4.958 -6.875 -7.597 1.00 93.00 87 ALA A O 1
ATOM 606 N N . VAL A 1 88 ? -6.460 -8.409 -6.962 1.00 95.75 88 VAL A N 1
ATOM 607 C CA . VAL A 1 88 ? -6.058 -9.396 -7.982 1.00 95.75 88 VAL A CA 1
ATOM 608 C C . VAL A 1 88 ? -6.303 -8.855 -9.391 1.00 95.75 88 VAL A C 1
ATOM 610 O O . VAL A 1 88 ? -5.418 -8.932 -10.243 1.00 95.75 88 VAL A O 1
ATOM 613 N N . ALA A 1 89 ? -7.472 -8.258 -9.636 1.00 95.25 89 ALA A N 1
ATOM 614 C CA . ALA A 1 89 ? -7.787 -7.669 -10.934 1.00 95.25 89 ALA A CA 1
ATOM 615 C C . ALA A 1 89 ? -6.839 -6.508 -11.285 1.00 95.25 89 ALA A C 1
ATOM 617 O O . ALA A 1 89 ? -6.401 -6.395 -12.431 1.00 95.25 89 ALA A O 1
ATOM 618 N N . ARG A 1 90 ? -6.481 -5.663 -10.310 1.00 95.00 90 ARG A N 1
ATOM 619 C CA . ARG A 1 90 ? -5.506 -4.580 -10.497 1.00 95.00 90 ARG A CA 1
ATOM 620 C C . ARG A 1 90 ? -4.116 -5.109 -10.830 1.00 95.00 90 ARG A C 1
ATOM 622 O O . ARG A 1 90 ? -3.543 -4.678 -11.831 1.00 95.00 90 ARG A O 1
ATOM 629 N N . ARG A 1 91 ? -3.614 -6.090 -10.075 1.00 96.88 91 ARG A N 1
ATOM 630 C CA . ARG A 1 91 ? -2.349 -6.774 -10.378 1.00 96.88 91 ARG A CA 1
ATOM 631 C C . ARG A 1 91 ? -2.335 -7.297 -11.813 1.00 96.88 91 ARG A C 1
ATOM 633 O O . ARG A 1 91 ? -1.407 -7.012 -12.561 1.00 96.88 91 ARG A O 1
ATOM 640 N N . ASP A 1 92 ? -3.370 -8.021 -12.228 1.00 97.88 92 ASP A N 1
ATOM 641 C CA . ASP A 1 92 ? -3.401 -8.656 -13.550 1.00 97.88 92 ASP A CA 1
ATOM 642 C C . ASP A 1 92 ? -3.425 -7.618 -14.696 1.00 97.88 92 ASP A C 1
ATOM 644 O O . ASP A 1 92 ? -2.816 -7.826 -15.753 1.00 97.88 92 ASP A O 1
ATOM 648 N N . ARG A 1 93 ? -4.046 -6.448 -14.479 1.00 97.62 93 ARG A N 1
ATOM 649 C CA . ARG A 1 93 ? -3.965 -5.306 -15.409 1.00 97.62 93 ARG A CA 1
ATOM 650 C C . ARG A 1 93 ? -2.541 -4.759 -15.528 1.00 97.62 93 ARG A C 1
ATOM 652 O O . ARG A 1 93 ? -2.088 -4.484 -16.640 1.00 97.62 93 ARG A O 1
ATOM 659 N N . VAL A 1 94 ? -1.828 -4.628 -14.410 1.00 98.12 94 VAL A N 1
ATOM 660 C CA . VAL A 1 94 ? -0.422 -4.191 -14.386 1.00 98.12 94 VAL A CA 1
ATOM 661 C C . VAL A 1 94 ? 0.471 -5.197 -15.114 1.00 98.12 94 VAL A C 1
ATOM 663 O O . VAL A 1 94 ? 1.261 -4.808 -15.974 1.00 98.12 94 VAL A O 1
ATOM 666 N N . LEU A 1 95 ? 0.289 -6.496 -14.865 1.00 98.56 95 LEU A N 1
ATOM 667 C CA . LEU A 1 95 ? 1.054 -7.553 -15.534 1.00 98.56 95 LEU A CA 1
ATOM 668 C C . LEU A 1 95 ? 0.779 -7.624 -17.040 1.00 98.56 95 LEU A C 1
ATOM 670 O O . LEU A 1 95 ? 1.694 -7.877 -17.821 1.00 98.56 95 LEU A O 1
ATOM 674 N N . THR A 1 96 ? -0.445 -7.309 -17.469 1.00 98.62 96 THR A N 1
ATOM 675 C CA . THR A 1 96 ? -0.754 -7.158 -18.898 1.00 98.62 96 THR A CA 1
ATOM 676 C C . THR A 1 96 ? 0.115 -6.065 -19.527 1.00 98.62 96 THR A C 1
ATOM 678 O O . THR A 1 96 ? 0.710 -6.284 -20.583 1.00 98.62 96 THR A O 1
ATOM 681 N N . ARG A 1 97 ? 0.268 -4.911 -18.861 1.00 98.19 97 ARG A N 1
ATOM 682 C CA . ARG A 1 97 ? 1.141 -3.828 -19.341 1.00 98.19 97 ARG A CA 1
ATOM 683 C C . ARG A 1 97 ? 2.617 -4.233 -19.363 1.00 98.19 97 ARG A C 1
ATOM 685 O O . ARG A 1 97 ? 3.313 -3.870 -20.308 1.00 98.19 97 ARG A O 1
ATOM 692 N N . VAL A 1 98 ? 3.083 -5.014 -18.386 1.00 98.50 98 VAL A N 1
ATOM 693 C CA . VAL A 1 98 ? 4.443 -5.588 -18.393 1.00 98.50 98 VAL A CA 1
ATOM 694 C C . VAL A 1 98 ? 4.674 -6.426 -19.655 1.00 98.50 98 VAL A C 1
ATOM 696 O O . VAL A 1 98 ? 5.669 -6.221 -20.349 1.00 98.50 98 VAL A O 1
ATOM 699 N N . THR A 1 99 ? 3.732 -7.307 -20.008 1.00 98.50 99 THR A N 1
ATOM 700 C CA . THR A 1 99 ? 3.828 -8.131 -21.225 1.00 98.50 99 THR A CA 1
ATOM 701 C C . THR A 1 99 ? 3.814 -7.292 -22.503 1.00 98.50 99 THR A C 1
ATOM 703 O O . THR A 1 99 ? 4.583 -7.563 -23.423 1.00 98.50 99 THR A O 1
ATOM 706 N N . GLU A 1 100 ? 2.992 -6.243 -22.575 1.00 97.88 100 GLU A N 1
ATOM 707 C CA . GLU A 1 100 ? 2.972 -5.329 -23.727 1.00 97.88 100 GLU A CA 1
ATOM 708 C C . GLU A 1 100 ? 4.302 -4.597 -23.947 1.00 97.88 100 GLU A C 1
ATOM 710 O O . GLU A 1 100 ? 4.656 -4.292 -25.085 1.00 97.88 100 GLU A O 1
ATOM 715 N N . LEU A 1 101 ? 5.032 -4.308 -22.868 1.00 96.69 101 LEU A N 1
ATOM 716 C CA . LEU A 1 101 ? 6.367 -3.707 -22.910 1.00 96.69 101 LEU A CA 1
ATOM 717 C C . LEU A 1 101 ? 7.472 -4.734 -23.219 1.00 96.69 101 LEU A C 1
ATOM 719 O O . LEU A 1 101 ? 8.640 -4.364 -23.325 1.00 96.69 101 LEU A O 1
ATOM 723 N N . GLY A 1 102 ? 7.113 -6.011 -23.388 1.00 97.38 102 GLY A N 1
ATOM 724 C CA . GLY A 1 102 ? 8.035 -7.108 -23.679 1.00 97.38 102 GLY A CA 1
ATOM 725 C C . GLY A 1 102 ? 8.694 -7.730 -22.444 1.00 97.38 102 GLY A C 1
ATOM 726 O O . GLY A 1 102 ? 9.645 -8.492 -22.601 1.00 97.38 102 GLY A O 1
ATOM 727 N N . GLY A 1 103 ? 8.221 -7.409 -21.236 1.00 97.75 103 GLY A N 1
ATOM 728 C CA . GLY A 1 103 ? 8.687 -8.016 -19.990 1.00 97.75 103 GLY A CA 1
ATOM 729 C C . GLY A 1 103 ? 7.987 -9.338 -19.674 1.00 97.75 103 GLY A C 1
ATOM 730 O O . GLY A 1 103 ? 6.839 -9.559 -20.065 1.00 97.75 103 GLY A O 1
ATOM 731 N N . ASP A 1 104 ? 8.667 -10.202 -18.919 1.00 98.56 104 ASP A N 1
ATOM 732 C CA . ASP A 1 104 ? 8.038 -11.366 -18.293 1.00 98.56 104 ASP A CA 1
ATOM 733 C C . ASP A 1 104 ? 7.383 -10.949 -16.958 1.00 98.56 104 ASP A C 1
ATOM 735 O O . ASP A 1 104 ? 8.057 -10.343 -16.120 1.00 98.56 104 ASP A O 1
ATOM 739 N N . PRO A 1 105 ? 6.084 -11.241 -16.740 1.00 98.31 105 PRO A N 1
ATOM 740 C CA . PRO A 1 105 ? 5.373 -10.883 -15.512 1.00 98.31 105 PRO A CA 1
ATOM 741 C C . PRO A 1 105 ? 6.046 -11.363 -14.221 1.00 98.31 105 PRO A C 1
ATOM 743 O O . PRO A 1 105 ? 6.108 -10.614 -13.249 1.00 98.31 105 PRO A O 1
ATOM 746 N N . VAL A 1 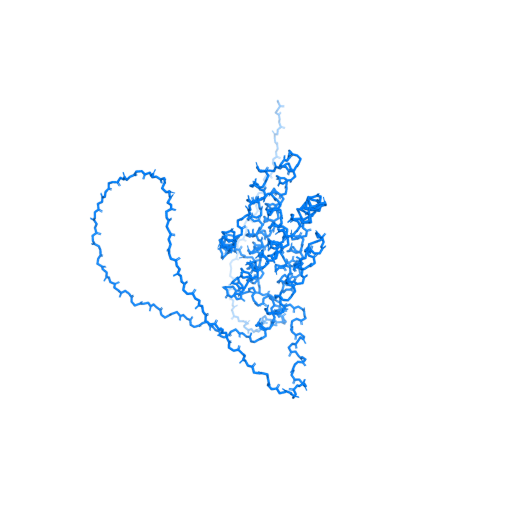106 ? 6.552 -12.598 -14.202 1.00 98.12 106 VAL A N 1
ATOM 747 C CA . VAL A 1 106 ? 7.128 -13.195 -12.993 1.00 98.12 106 VAL A CA 1
ATOM 748 C C . VAL A 1 106 ? 8.502 -12.596 -12.726 1.00 98.12 106 VAL A C 1
ATOM 750 O O . VAL A 1 106 ? 8.800 -12.229 -11.592 1.00 98.12 106 VAL A O 1
ATOM 753 N N . ASP A 1 107 ? 9.329 -12.442 -13.758 1.00 98.25 107 ASP A N 1
ATOM 754 C CA . ASP A 1 107 ? 10.649 -11.828 -13.610 1.00 98.25 107 ASP A CA 1
ATOM 755 C C . ASP A 1 107 ? 10.572 -10.338 -13.255 1.00 98.25 107 ASP A C 1
ATOM 757 O O . ASP A 1 107 ? 11.480 -9.828 -12.601 1.00 98.25 107 ASP A O 1
ATOM 761 N N . ALA A 1 108 ? 9.495 -9.642 -13.634 1.00 98.06 108 ALA A N 1
ATOM 762 C CA . ALA A 1 108 ? 9.257 -8.262 -13.217 1.00 98.06 108 ALA A CA 1
ATOM 763 C C . ALA A 1 108 ? 8.918 -8.145 -11.720 1.00 98.06 108 ALA A C 1
ATOM 765 O O . ALA A 1 108 ? 9.365 -7.200 -11.075 1.00 98.06 108 ALA A O 1
ATOM 766 N N . MET A 1 109 ? 8.149 -9.090 -11.164 1.00 98.44 109 MET A N 1
ATOM 767 C CA . MET A 1 109 ? 7.753 -9.092 -9.745 1.00 98.44 109 MET A CA 1
ATOM 768 C C . MET A 1 109 ? 8.861 -9.610 -8.823 1.00 98.44 109 MET A C 1
ATOM 770 O O . MET A 1 109 ? 9.091 -9.048 -7.755 1.00 98.44 109 MET A O 1
ATOM 774 N N . ARG A 1 110 ? 9.592 -10.643 -9.261 1.00 98.00 110 ARG A N 1
ATOM 775 C CA . ARG A 1 110 ? 10.594 -11.377 -8.472 1.00 98.00 110 ARG A CA 1
ATOM 776 C C . ARG A 1 110 ? 11.559 -10.513 -7.644 1.00 98.00 110 ARG A C 1
ATOM 778 O O . ARG A 1 110 ? 11.840 -10.889 -6.511 1.00 98.00 110 ARG A O 1
ATOM 785 N N . PRO A 1 111 ? 12.105 -9.388 -8.148 1.00 97.12 111 PRO A N 1
ATOM 786 C CA . PRO A 1 111 ? 13.043 -8.573 -7.379 1.00 97.12 111 PRO A CA 1
ATOM 787 C C . PRO A 1 111 ? 12.437 -7.943 -6.120 1.00 97.12 111 PRO A C 1
ATOM 789 O O . PRO A 1 111 ? 13.191 -7.507 -5.258 1.00 97.12 111 PRO A O 1
ATOM 792 N N . TYR A 1 112 ? 11.109 -7.866 -6.042 1.00 97.12 112 TYR A N 1
ATOM 793 C CA . TYR A 1 112 ? 10.365 -7.230 -4.959 1.00 97.12 112 TYR A CA 1
ATOM 794 C C . TYR A 1 112 ? 9.729 -8.243 -4.001 1.00 97.12 112 TYR A C 1
ATOM 796 O O . TYR A 1 112 ? 9.146 -7.830 -2.999 1.00 97.12 112 TYR A O 1
ATOM 804 N N . GLU A 1 113 ? 9.892 -9.546 -4.268 1.00 93.38 113 GLU A N 1
ATOM 805 C CA . GLU A 1 113 ? 9.540 -10.606 -3.322 1.00 93.38 113 GLU A CA 1
ATOM 806 C C . GLU A 1 113 ? 10.195 -10.300 -1.963 1.00 93.38 113 GLU A C 1
ATOM 808 O O . GLU A 1 113 ? 11.377 -9.952 -1.893 1.00 93.38 113 GLU A O 1
ATOM 813 N N . HIS A 1 114 ? 9.439 -10.439 -0.873 1.00 93.38 114 HIS A N 1
ATOM 814 C CA . HIS A 1 114 ? 9.911 -10.232 0.506 1.00 93.38 114 HIS A CA 1
ATOM 815 C C . HIS A 1 114 ? 10.304 -8.795 0.881 1.00 93.38 114 HIS A C 1
ATOM 817 O O . HIS A 1 114 ? 10.813 -8.563 1.983 1.00 93.38 114 HIS A O 1
ATOM 823 N N . MET A 1 115 ? 10.068 -7.804 0.018 1.00 94.88 115 MET A N 1
ATOM 824 C CA . MET A 1 115 ? 10.467 -6.419 0.289 1.00 94.88 115 MET A CA 1
ATOM 825 C C . MET A 1 115 ? 9.770 -5.834 1.531 1.00 94.88 115 MET A C 1
ATOM 827 O O . MET A 1 115 ? 10.368 -5.022 2.247 1.00 94.88 115 MET A O 1
ATOM 831 N N . LEU A 1 116 ? 8.545 -6.280 1.839 1.00 94.00 116 LEU A N 1
ATOM 832 C CA . LEU A 1 116 ? 7.814 -5.858 3.035 1.00 94.00 116 LEU A CA 1
ATOM 833 C C . LEU A 1 116 ? 7.991 -6.773 4.258 1.00 94.00 116 LEU A C 1
ATOM 835 O O . LEU A 1 116 ? 7.603 -6.356 5.348 1.00 94.00 116 LEU A O 1
ATOM 839 N N . ASP A 1 117 ? 8.634 -7.941 4.155 1.00 94.81 117 ASP A N 1
ATOM 840 C CA . ASP A 1 117 ? 8.752 -8.912 5.265 1.00 94.81 117 ASP A CA 1
ATOM 841 C C . ASP A 1 117 ? 9.342 -8.279 6.534 1.00 94.81 117 ASP A C 1
ATOM 843 O O . ASP A 1 117 ? 8.859 -8.442 7.657 1.00 94.81 117 ASP A O 1
ATOM 847 N N . ASP A 1 118 ? 10.403 -7.506 6.334 1.00 94.88 118 ASP A N 1
ATOM 848 C CA . ASP A 1 118 ? 11.162 -6.834 7.379 1.00 94.88 118 ASP A CA 1
ATOM 849 C C . ASP A 1 118 ? 10.342 -5.714 8.045 1.00 94.88 118 ASP A C 1
ATOM 851 O O . ASP A 1 118 ? 10.372 -5.537 9.269 1.00 94.88 118 ASP A O 1
ATOM 855 N N . PHE A 1 119 ? 9.595 -4.963 7.229 1.00 96.19 119 PHE A N 1
ATOM 856 C CA . PHE A 1 119 ? 8.636 -3.964 7.693 1.00 96.19 119 PHE A CA 1
ATOM 857 C 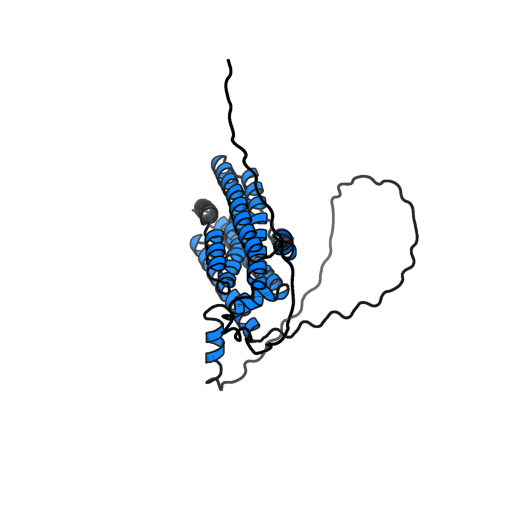C . PHE A 1 119 ? 7.537 -4.639 8.510 1.00 96.19 119 PHE A C 1
ATOM 859 O O . PHE A 1 119 ? 7.226 -4.192 9.616 1.00 96.19 119 PHE A O 1
ATOM 866 N N . ASP A 1 120 ? 7.002 -5.753 8.022 1.00 95.38 120 ASP A N 1
ATOM 867 C CA . ASP A 1 120 ? 5.906 -6.477 8.645 1.00 95.38 120 ASP A CA 1
ATOM 868 C C . ASP A 1 120 ? 6.281 -7.081 9.989 1.00 95.38 120 ASP A C 1
ATOM 870 O O . ASP A 1 120 ? 5.556 -6.888 10.972 1.00 95.38 120 ASP A O 1
ATOM 874 N N . ALA A 1 121 ? 7.454 -7.704 10.070 1.00 96.25 121 ALA A N 1
ATOM 875 C CA . ALA A 1 121 ? 7.996 -8.232 11.312 1.00 96.25 121 ALA A CA 1
ATOM 876 C C . ALA A 1 121 ? 8.164 -7.133 12.375 1.00 96.25 121 ALA A C 1
ATOM 878 O O . ALA A 1 121 ? 7.829 -7.333 13.546 1.00 96.25 121 ALA A O 1
ATOM 879 N N . ARG A 1 122 ? 8.630 -5.938 11.983 1.00 96.69 122 ARG A N 1
ATOM 880 C CA . ARG A 1 122 ? 8.834 -4.805 12.905 1.00 96.69 122 ARG A CA 1
ATOM 881 C C . ARG A 1 122 ? 7.555 -4.038 13.232 1.00 96.69 122 ARG A C 1
ATOM 883 O O . ARG A 1 122 ? 7.540 -3.271 14.203 1.00 96.69 122 ARG A O 1
ATOM 890 N N . THR A 1 123 ? 6.484 -4.253 12.475 1.00 96.81 123 THR A N 1
ATOM 891 C CA . THR A 1 123 ? 5.207 -3.542 12.612 1.00 96.81 123 THR A CA 1
ATOM 892 C C . THR A 1 123 ? 4.035 -4.498 12.859 1.00 96.81 123 THR A C 1
ATOM 894 O O . THR A 1 123 ? 2.943 -4.319 12.325 1.00 96.81 123 THR A O 1
ATOM 897 N N . THR A 1 124 ? 4.231 -5.517 13.699 1.00 96.06 124 THR A N 1
ATOM 898 C CA . THR A 1 124 ? 3.135 -6.414 14.100 1.00 96.06 124 THR A CA 1
ATOM 899 C C . THR A 1 124 ? 2.089 -5.639 14.922 1.00 96.06 124 THR A C 1
ATOM 901 O O . THR A 1 124 ? 2.431 -5.142 15.998 1.00 96.06 124 THR A O 1
ATOM 904 N N . PRO A 1 125 ? 0.831 -5.515 14.454 1.00 94.31 125 PRO A N 1
ATOM 905 C CA . PRO A 1 125 ? -0.201 -4.775 15.174 1.00 94.31 125 PRO A CA 1
ATOM 906 C C . PRO A 1 125 ? -0.685 -5.561 16.399 1.00 94.31 125 PRO A C 1
ATOM 908 O O . PRO A 1 125 ? -0.892 -6.772 16.331 1.00 94.31 125 PRO A O 1
ATOM 911 N N . SER A 1 126 ? -0.929 -4.866 17.511 1.00 93.00 126 SER A N 1
ATOM 912 C CA . SER A 1 126 ? -1.453 -5.458 18.753 1.00 93.00 126 SER A CA 1
ATOM 913 C C . SER A 1 126 ? -2.982 -5.419 18.857 1.00 93.00 126 SER A C 1
ATOM 915 O O . SER A 1 126 ? -3.572 -6.036 19.743 1.00 93.00 126 SER A O 1
ATOM 917 N N . SER A 1 127 ? -3.643 -4.681 17.962 1.00 91.50 127 SER A N 1
ATOM 918 C CA . SER A 1 127 ? -5.096 -4.506 17.949 1.00 91.50 127 SER A CA 1
ATOM 919 C C . SER A 1 127 ? -5.643 -4.350 16.530 1.00 91.50 127 SER A C 1
ATOM 921 O O . SER A 1 127 ? -4.896 -4.076 15.590 1.00 91.50 127 SER A O 1
ATOM 923 N N . TRP A 1 128 ? -6.965 -4.483 16.385 1.00 89.88 128 TRP A N 1
ATOM 924 C CA . TRP A 1 128 ? -7.673 -4.234 15.123 1.00 89.88 128 TRP A CA 1
ATOM 925 C C . TRP A 1 128 ? -7.428 -2.815 14.580 1.00 89.88 128 TRP A C 1
ATOM 927 O O . TRP A 1 128 ? -7.118 -2.646 13.407 1.00 89.88 128 TRP A O 1
ATOM 937 N N . TRP A 1 129 ? -7.455 -1.796 15.443 1.00 91.44 129 TRP A N 1
ATOM 938 C CA . TRP A 1 129 ? -7.209 -0.404 15.045 1.00 91.44 129 TRP A CA 1
ATOM 939 C C . TRP A 1 129 ? -5.774 -0.173 14.563 1.00 91.44 129 TRP A C 1
ATOM 941 O O . TRP A 1 129 ? -5.548 0.530 13.585 1.00 91.44 129 TRP A O 1
ATOM 951 N N . GLU A 1 130 ? -4.786 -0.800 15.206 1.00 94.00 130 GLU A N 1
ATOM 952 C CA . GLU A 1 130 ? -3.393 -0.725 14.748 1.00 94.00 130 GLU A CA 1
ATOM 953 C C . GLU A 1 130 ? -3.185 -1.430 13.406 1.00 94.00 130 GLU A C 1
ATOM 955 O O . GLU A 1 130 ? -2.360 -0.983 12.610 1.00 94.00 130 GLU A O 1
ATOM 960 N N . ARG A 1 131 ? -3.944 -2.500 13.141 1.00 92.31 131 ARG A N 1
ATOM 961 C CA . ARG A 1 131 ? -3.980 -3.185 11.845 1.00 92.31 131 ARG A CA 1
ATOM 962 C C . ARG A 1 131 ? -4.572 -2.278 10.765 1.00 92.31 131 ARG A C 1
ATOM 964 O O . ARG A 1 131 ? -3.908 -2.066 9.757 1.00 92.31 131 ARG A O 1
ATOM 971 N N . LEU A 1 132 ? -5.733 -1.662 11.008 1.00 90.44 132 LEU A N 1
ATOM 972 C CA . LEU A 1 132 ? -6.329 -0.691 10.079 1.00 90.44 132 LEU A CA 1
ATOM 973 C C . LEU A 1 132 ? -5.393 0.497 9.813 1.00 90.44 132 LEU A C 1
ATOM 975 O O . LEU A 1 132 ? -5.174 0.875 8.661 1.00 90.44 132 LEU A O 1
ATOM 979 N N . LEU A 1 133 ? -4.773 1.048 10.864 1.00 92.62 133 LEU A N 1
ATOM 980 C CA . LEU A 1 133 ? -3.822 2.149 10.716 1.00 92.62 133 LEU A CA 1
ATOM 981 C C . LEU A 1 133 ? -2.577 1.722 9.936 1.00 92.62 133 LEU A C 1
ATOM 983 O O . LEU A 1 133 ? -2.096 2.479 9.098 1.00 92.62 133 LEU A O 1
ATOM 987 N N . LYS A 1 134 ? -2.061 0.510 10.172 1.00 93.69 134 LYS A N 1
ATOM 988 C CA . LYS A 1 134 ? -0.936 -0.038 9.407 1.00 93.69 134 LYS A CA 1
ATOM 989 C C . LYS A 1 134 ? -1.257 -0.097 7.922 1.00 93.69 134 LYS A C 1
ATOM 991 O O . LYS A 1 134 ? -0.398 0.265 7.122 1.00 93.69 134 LYS A O 1
ATOM 996 N N . VAL A 1 135 ? -2.473 -0.494 7.554 1.00 89.56 135 VAL A N 1
ATOM 997 C CA . VAL A 1 135 ? -2.834 -0.535 6.142 1.00 89.56 135 VAL A CA 1
ATOM 998 C C . VAL A 1 135 ? -2.900 0.865 5.538 1.00 89.56 135 VAL A C 1
ATOM 1000 O O . VAL A 1 135 ? -2.213 1.144 4.559 1.00 89.56 135 VAL A O 1
ATOM 1003 N N . TYR A 1 136 ? -3.655 1.770 6.155 1.00 88.81 136 TYR A N 1
ATOM 1004 C CA . TYR A 1 136 ? -3.863 3.108 5.604 1.00 88.81 136 TYR A CA 1
ATOM 1005 C C . TYR A 1 136 ? -2.597 3.986 5.625 1.00 88.81 136 TYR A C 1
ATOM 1007 O O . TYR A 1 136 ? -2.315 4.747 4.694 1.00 88.81 136 TYR A O 1
ATOM 1015 N N . VAL A 1 137 ? -1.805 3.893 6.693 1.00 89.62 137 VAL A N 1
ATOM 1016 C CA . VAL A 1 137 ? -0.630 4.744 6.904 1.00 89.62 137 VAL A CA 1
ATOM 1017 C C . VAL A 1 137 ? 0.660 4.052 6.487 1.00 89.62 137 VAL A C 1
ATOM 1019 O O . VAL A 1 137 ? 1.460 4.650 5.773 1.00 89.62 137 VAL A O 1
ATOM 1022 N N . GLY A 1 138 ? 0.872 2.810 6.913 1.00 89.00 138 GLY A N 1
ATOM 1023 C CA . GLY A 1 138 ? 2.091 2.059 6.620 1.00 89.00 138 GLY A CA 1
ATOM 1024 C C . GLY A 1 138 ? 2.223 1.756 5.132 1.00 89.00 138 GLY A C 1
ATOM 1025 O O . GLY A 1 138 ? 3.101 2.308 4.470 1.00 89.00 138 GLY A O 1
ATOM 1026 N N . TYR A 1 139 ? 1.313 0.944 4.588 1.00 90.81 139 TYR A N 1
ATOM 1027 C CA . TYR A 1 139 ? 1.379 0.564 3.170 1.00 90.81 139 TYR A CA 1
ATOM 1028 C C . TYR A 1 139 ? 1.087 1.731 2.227 1.00 90.81 139 TYR A C 1
ATOM 1030 O O . TYR A 1 139 ? 1.705 1.811 1.172 1.00 90.81 139 TYR A O 1
ATOM 1038 N N . GLY A 1 140 ? 0.274 2.711 2.639 1.00 90.81 140 GLY A N 1
ATOM 1039 C CA . GLY A 1 140 ? 0.038 3.905 1.822 1.00 90.81 140 GLY A CA 1
ATOM 1040 C C . GLY A 1 140 ? 1.308 4.713 1.497 1.00 90.81 140 GLY A C 1
ATOM 1041 O O . GLY A 1 140 ? 1.318 5.454 0.522 1.00 90.81 140 GLY A O 1
ATOM 1042 N N . VAL A 1 141 ? 2.403 4.574 2.267 1.00 93.56 141 VAL A N 1
ATOM 1043 C CA . VAL A 1 141 ? 3.711 5.162 1.896 1.00 93.56 141 VAL A CA 1
ATOM 1044 C C . VAL A 1 141 ? 4.297 4.493 0.647 1.00 93.56 141 VAL A C 1
ATOM 1046 O O . VAL A 1 141 ? 4.896 5.184 -0.175 1.00 93.56 141 VAL A O 1
ATOM 1049 N N . ALA A 1 142 ? 4.115 3.181 0.477 1.00 93.62 142 ALA A N 1
ATOM 1050 C CA . ALA A 1 142 ? 4.546 2.472 -0.726 1.00 93.62 142 ALA A CA 1
ATOM 1051 C C . ALA A 1 142 ? 3.730 2.917 -1.951 1.00 93.62 142 ALA A C 1
ATOM 1053 O O . ALA A 1 142 ? 4.304 3.165 -3.013 1.00 93.62 142 ALA A O 1
ATOM 1054 N N . ASP A 1 143 ? 2.421 3.121 -1.782 1.00 93.06 143 ASP A N 1
ATOM 1055 C CA . ASP A 1 143 ? 1.560 3.655 -2.843 1.00 93.06 143 ASP A CA 1
ATOM 1056 C C . ASP A 1 143 ? 1.987 5.071 -3.246 1.00 93.06 143 ASP A C 1
ATOM 1058 O O . ASP A 1 143 ? 2.087 5.387 -4.431 1.00 93.06 143 ASP A O 1
ATOM 1062 N N . ASP A 1 144 ? 2.286 5.934 -2.270 1.00 94.25 144 ASP A N 1
ATOM 1063 C CA . ASP A 1 144 ? 2.784 7.283 -2.542 1.00 94.25 144 ASP A CA 1
ATOM 1064 C C . ASP A 1 144 ? 4.126 7.256 -3.262 1.00 94.25 144 ASP A C 1
ATOM 1066 O O . ASP A 1 144 ? 4.322 7.993 -4.226 1.00 94.25 144 ASP A O 1
ATOM 1070 N N . PHE A 1 145 ? 5.036 6.378 -2.845 1.00 95.50 145 PHE A N 1
ATOM 1071 C CA . PHE A 1 145 ? 6.303 6.187 -3.537 1.00 95.50 145 PHE A CA 1
ATOM 1072 C C . PHE A 1 145 ? 6.079 5.797 -5.003 1.00 95.50 145 PHE A C 1
ATOM 1074 O O . PHE A 1 145 ? 6.659 6.417 -5.897 1.00 95.50 145 PHE A O 1
ATOM 1081 N N . CYS A 1 146 ? 5.189 4.837 -5.263 1.00 95.62 146 CYS A N 1
ATOM 1082 C CA . CYS A 1 146 ? 4.862 4.413 -6.619 1.00 95.62 146 CYS A CA 1
ATOM 1083 C C . CYS A 1 146 ? 4.222 5.546 -7.434 1.00 95.62 146 CYS A C 1
ATOM 1085 O O . CYS A 1 146 ? 4.598 5.741 -8.588 1.00 95.62 146 CYS A O 1
ATOM 1087 N N . ARG A 1 147 ? 3.327 6.352 -6.841 1.00 94.44 147 ARG A N 1
ATOM 1088 C CA . ARG A 1 147 ? 2.751 7.551 -7.483 1.00 94.44 147 ARG A CA 1
ATOM 1089 C C . ARG A 1 147 ? 3.818 8.577 -7.861 1.00 94.44 147 ARG A C 1
ATOM 1091 O O . ARG A 1 147 ? 3.765 9.145 -8.951 1.00 94.44 147 ARG A O 1
ATOM 1098 N N . LEU A 1 148 ? 4.789 8.816 -6.979 1.00 94.12 148 LEU A N 1
ATOM 1099 C CA . LEU A 1 148 ? 5.890 9.743 -7.238 1.00 94.12 148 LEU A CA 1
ATOM 1100 C C . LEU A 1 148 ? 6.803 9.215 -8.351 1.00 94.12 148 LEU A C 1
ATOM 1102 O O . LEU A 1 148 ? 7.117 9.957 -9.281 1.00 94.12 148 LEU A O 1
ATOM 1106 N N . ALA A 1 149 ? 7.185 7.938 -8.296 1.00 94.19 149 ALA A N 1
ATOM 1107 C CA . ALA A 1 149 ? 8.018 7.301 -9.315 1.00 94.19 149 ALA A CA 1
ATOM 1108 C C . ALA A 1 149 ? 7.308 7.208 -10.680 1.00 94.19 149 ALA A C 1
ATOM 1110 O O . ALA A 1 149 ? 7.951 7.362 -11.717 1.00 94.19 149 ALA A O 1
ATOM 1111 N N . ALA A 1 150 ? 5.979 7.051 -10.696 1.00 94.81 150 ALA A N 1
ATOM 1112 C CA . ALA A 1 150 ? 5.179 6.989 -11.918 1.00 94.81 150 ALA A CA 1
ATOM 1113 C C . ALA A 1 150 ? 5.271 8.264 -12.768 1.00 94.81 150 ALA A C 1
ATOM 1115 O O . ALA A 1 150 ? 5.069 8.211 -13.978 1.00 94.81 150 ALA A O 1
ATOM 1116 N N . ALA A 1 151 ? 5.610 9.410 -12.171 1.00 92.62 151 ALA A N 1
ATOM 1117 C CA . ALA A 1 151 ? 5.820 10.650 -12.915 1.00 92.62 151 ALA A CA 1
ATOM 1118 C C . ALA A 1 151 ? 7.042 10.602 -13.854 1.00 92.62 151 ALA A C 1
ATOM 1120 O O . ALA A 1 151 ? 7.151 11.460 -14.726 1.00 92.62 151 ALA A O 1
ATOM 1121 N N . GLY A 1 152 ? 7.940 9.627 -13.681 1.00 90.81 152 GLY A N 1
ATOM 1122 C CA . GLY A 1 152 ? 9.028 9.345 -14.615 1.00 90.81 152 GLY A CA 1
ATOM 1123 C C . GLY A 1 152 ? 8.641 8.424 -15.776 1.00 90.81 152 GLY A C 1
ATOM 1124 O O . GLY A 1 152 ? 9.456 8.256 -16.665 1.00 90.81 152 GLY A O 1
ATOM 1125 N N . LEU A 1 153 ? 7.445 7.822 -15.793 1.00 93.38 153 LEU A N 1
ATOM 1126 C CA . LEU A 1 153 ? 7.034 6.845 -16.812 1.00 93.38 153 LEU A CA 1
ATOM 1127 C C . LEU A 1 153 ? 6.509 7.477 -18.109 1.00 93.38 153 LEU A C 1
ATOM 1129 O O . LEU A 1 153 ? 6.140 8.651 -18.151 1.00 93.38 153 LEU A O 1
ATOM 1133 N N . ASP A 1 154 ? 6.375 6.645 -19.150 1.00 92.50 154 ASP A N 1
ATOM 1134 C CA . ASP A 1 154 ? 5.529 6.958 -20.303 1.00 92.50 154 ASP A CA 1
ATOM 1135 C C . ASP A 1 154 ? 4.066 7.174 -19.886 1.00 92.50 154 ASP A C 1
ATOM 1137 O O . ASP A 1 154 ? 3.586 6.577 -18.920 1.00 92.50 154 ASP A O 1
ATOM 1141 N N . GLU A 1 155 ? 3.341 7.996 -20.650 1.00 93.12 155 GLU A N 1
ATOM 1142 C CA . GLU A 1 155 ? 1.984 8.433 -20.302 1.00 93.12 155 GLU A CA 1
ATOM 1143 C C . GLU A 1 155 ? 1.038 7.267 -20.006 1.00 93.12 155 GLU A C 1
ATOM 1145 O O . GLU A 1 155 ? 0.364 7.260 -18.980 1.00 93.12 155 GLU A O 1
ATOM 1150 N N . ARG A 1 156 ? 1.043 6.238 -20.859 1.00 95.38 156 ARG A N 1
ATOM 1151 C CA . ARG A 1 156 ? 0.134 5.097 -20.726 1.00 95.38 156 ARG A CA 1
ATOM 1152 C C . ARG A 1 156 ? 0.422 4.288 -19.462 1.00 95.38 156 ARG A C 1
ATOM 1154 O O . ARG A 1 156 ? -0.507 3.860 -18.779 1.00 95.38 156 ARG A O 1
ATOM 1161 N N . SER A 1 157 ? 1.695 4.048 -19.154 1.00 96.50 157 SER A N 1
ATOM 1162 C CA . SER A 1 157 ? 2.073 3.326 -17.933 1.00 96.50 157 SER A CA 1
ATOM 1163 C C . SER A 1 157 ? 1.825 4.175 -16.684 1.00 96.50 157 SER A C 1
ATOM 1165 O O . SER A 1 157 ? 1.357 3.648 -15.676 1.00 96.50 157 SER A O 1
ATOM 1167 N N . ARG A 1 158 ? 2.068 5.490 -16.755 1.00 95.81 158 ARG A N 1
ATOM 1168 C CA . ARG A 1 158 ? 1.768 6.440 -15.677 1.00 95.81 158 ARG A CA 1
ATOM 1169 C C . ARG A 1 158 ? 0.280 6.455 -15.343 1.00 95.81 158 ARG A C 1
ATOM 1171 O O . ARG A 1 158 ? -0.072 6.305 -14.177 1.00 95.81 158 ARG A O 1
ATOM 1178 N N . GLU A 1 159 ? -0.580 6.614 -16.344 1.00 95.44 159 GLU A N 1
ATOM 1179 C CA . GLU A 1 159 ? -2.037 6.593 -16.177 1.00 95.44 159 GLU A CA 1
ATOM 1180 C C . GLU A 1 159 ? -2.504 5.290 -15.523 1.00 95.44 159 GLU A C 1
ATOM 1182 O O . GLU A 1 159 ? -3.256 5.336 -14.552 1.00 95.44 159 GLU A O 1
ATOM 1187 N N . LEU A 1 160 ? -1.992 4.142 -15.983 1.00 96.12 160 LEU A N 1
ATOM 1188 C CA . LEU A 1 160 ? -2.326 2.842 -15.403 1.00 96.12 160 LEU A CA 1
ATOM 1189 C C . LEU A 1 160 ? -1.934 2.745 -13.925 1.00 96.12 160 LEU A C 1
ATOM 1191 O O . LEU A 1 160 ? -2.743 2.297 -13.116 1.00 96.12 160 LEU A O 1
ATOM 1195 N N . VAL A 1 161 ? -0.712 3.151 -13.562 1.00 95.75 161 VAL A N 1
ATOM 1196 C CA . VAL A 1 161 ? -0.259 3.120 -12.162 1.00 95.75 161 VAL A CA 1
ATOM 1197 C C . VAL A 1 161 ? -1.129 4.030 -11.298 1.00 95.75 161 VAL A C 1
ATOM 1199 O O . VAL A 1 161 ? -1.548 3.630 -10.215 1.00 95.75 161 VAL A O 1
ATOM 1202 N N . LEU A 1 162 ? -1.441 5.237 -11.774 1.00 94.12 162 LEU A N 1
ATOM 1203 C CA . LEU A 1 162 ? -2.299 6.160 -11.036 1.00 94.12 162 LEU A CA 1
ATOM 1204 C C . LEU A 1 162 ? -3.721 5.617 -10.872 1.00 94.12 162 LEU A C 1
ATOM 1206 O O . LEU A 1 162 ? -4.280 5.776 -9.795 1.00 94.12 162 LEU A O 1
ATOM 1210 N N . GLU A 1 163 ? -4.288 4.966 -11.887 1.00 91.81 163 GLU A N 1
ATOM 1211 C CA . GLU A 1 163 ? -5.616 4.349 -11.810 1.00 91.81 163 GLU A CA 1
ATOM 1212 C C . GLU A 1 163 ? -5.641 3.160 -10.838 1.00 91.81 163 GLU A C 1
ATOM 1214 O O . GLU A 1 163 ? -6.553 3.042 -10.024 1.00 91.81 163 GLU A O 1
ATOM 1219 N N . VAL A 1 164 ? -4.623 2.297 -10.884 1.00 91.06 164 VAL A N 1
ATOM 1220 C CA . VAL A 1 164 ? -4.487 1.145 -9.978 1.00 91.06 164 VAL A CA 1
ATOM 1221 C C . VAL A 1 164 ? -4.391 1.610 -8.525 1.00 91.06 164 VAL A C 1
ATOM 1223 O O . VAL A 1 164 ? -5.117 1.118 -7.667 1.00 91.06 164 VAL A O 1
ATOM 1226 N N . LEU A 1 165 ? -3.573 2.628 -8.260 1.00 86.38 165 LEU A N 1
ATOM 1227 C CA . LEU A 1 165 ? -3.357 3.149 -6.910 1.00 86.38 165 LEU A CA 1
ATOM 1228 C C . LEU A 1 165 ? -4.439 4.143 -6.448 1.00 86.38 165 LEU A C 1
ATOM 1230 O O . LEU A 1 165 ? -4.329 4.689 -5.349 1.00 86.38 165 LEU A O 1
ATOM 1234 N N . GLN A 1 166 ? -5.451 4.432 -7.273 1.00 73.44 166 GLN A N 1
ATOM 1235 C CA . GLN A 1 166 ? -6.533 5.373 -6.957 1.00 73.44 166 GLN A CA 1
ATOM 1236 C C . GLN A 1 166 ? -7.652 4.770 -6.102 1.00 73.44 166 GLN A C 1
ATOM 1238 O O . GLN A 1 166 ? -8.604 5.480 -5.776 1.00 73.44 166 GLN A O 1
ATOM 1243 N N . ASP A 1 167 ? -7.558 3.498 -5.711 1.00 63.41 167 ASP A N 1
ATOM 1244 C CA . ASP A 1 167 ? -8.622 2.851 -4.952 1.00 63.41 167 ASP A CA 1
ATOM 1245 C C . ASP A 1 167 ? -8.709 3.369 -3.503 1.00 63.41 167 ASP A C 1
ATOM 1247 O O . ASP A 1 167 ? -8.028 2.917 -2.580 1.00 63.41 167 ASP A O 1
ATOM 1251 N N . ALA A 1 168 ? -9.581 4.361 -3.322 1.00 59.06 168 ALA A N 1
ATOM 1252 C CA . ALA A 1 168 ? -9.870 5.013 -2.054 1.00 59.06 168 ALA A CA 1
ATOM 1253 C C . ALA A 1 168 ? -10.740 4.160 -1.117 1.00 59.06 168 ALA A C 1
ATOM 1255 O O . ALA A 1 168 ? -10.863 4.499 0.056 1.00 59.06 168 ALA A O 1
ATOM 1256 N N . SER A 1 169 ? -11.325 3.053 -1.581 1.00 62.66 169 SER A N 1
ATOM 1257 C CA . SER A 1 169 ? -12.354 2.325 -0.825 1.00 62.66 169 SER A CA 1
ATOM 1258 C C . SER A 1 169 ? -11.824 1.683 0.467 1.00 62.66 169 SER A C 1
ATOM 1260 O O . SER A 1 169 ? -12.485 1.729 1.509 1.00 62.66 169 SER A O 1
ATOM 1262 N N . HIS A 1 170 ? -10.601 1.142 0.446 1.00 70.62 170 HIS A N 1
ATOM 1263 C CA . HIS A 1 170 ? -9.962 0.615 1.654 1.00 70.62 170 HIS A CA 1
ATOM 1264 C C . HIS A 1 170 ? -9.551 1.740 2.614 1.00 70.62 170 HIS A C 1
ATOM 1266 O O . HIS A 1 170 ? -9.734 1.638 3.829 1.00 70.62 170 HIS A O 1
ATOM 1272 N N . ALA A 1 171 ? -9.022 2.832 2.063 1.00 74.94 171 ALA A N 1
ATOM 1273 C CA . ALA A 1 171 ? -8.641 4.012 2.826 1.00 74.94 171 ALA A CA 1
ATOM 1274 C C . ALA A 1 171 ? -9.848 4.653 3.526 1.00 74.94 171 ALA A C 1
ATOM 1276 O O . ALA A 1 171 ? -9.752 5.027 4.692 1.00 74.94 171 ALA A O 1
ATOM 1277 N N . GLU A 1 172 ? -10.989 4.743 2.846 1.00 78.44 172 GLU A N 1
ATOM 1278 C CA . GLU A 1 172 ? -12.240 5.272 3.389 1.00 78.44 172 GLU A CA 1
ATOM 1279 C C . GLU A 1 172 ? -12.781 4.406 4.526 1.00 78.44 172 GLU A C 1
ATOM 1281 O O . GLU A 1 172 ? -13.139 4.949 5.572 1.00 78.44 172 GLU A O 1
ATOM 1286 N N . LEU A 1 173 ? -12.767 3.074 4.373 1.00 77.44 173 LEU A N 1
ATOM 1287 C CA . LEU A 1 173 ? -13.134 2.159 5.458 1.00 77.44 173 LEU A CA 1
ATOM 1288 C C . LEU A 1 173 ? -12.228 2.361 6.676 1.00 77.44 173 LEU A C 1
ATOM 1290 O O . LEU A 1 173 ? -12.725 2.537 7.785 1.00 77.44 173 LEU A O 1
ATOM 1294 N N . ALA A 1 174 ? -10.908 2.386 6.481 1.00 82.06 174 ALA A N 1
ATOM 1295 C CA . ALA A 1 174 ? -9.973 2.579 7.584 1.00 82.06 174 ALA A CA 1
ATOM 1296 C C . ALA A 1 174 ? -10.184 3.934 8.279 1.00 82.06 174 ALA A C 1
ATOM 1298 O O . ALA A 1 174 ? -10.184 3.987 9.505 1.00 82.06 174 ALA A O 1
ATOM 1299 N N . VAL A 1 175 ? -10.400 5.014 7.520 1.00 85.56 175 VAL A N 1
ATOM 1300 C CA . VAL A 1 175 ? -10.661 6.352 8.074 1.00 85.56 175 VAL A CA 1
ATOM 1301 C C . VAL A 1 175 ? -11.951 6.374 8.887 1.00 85.56 175 VAL A C 1
ATOM 1303 O O . VAL A 1 175 ? -11.915 6.817 10.031 1.00 85.56 175 VAL A O 1
ATOM 1306 N N . ALA A 1 176 ? -13.061 5.877 8.338 1.00 86.12 176 ALA A N 1
ATOM 1307 C CA . ALA A 1 176 ? -14.351 5.884 9.027 1.00 86.12 176 ALA A CA 1
ATOM 1308 C C . ALA A 1 176 ? -14.303 5.088 10.341 1.00 86.12 176 ALA A C 1
ATOM 1310 O O . ALA A 1 176 ? -14.784 5.547 11.376 1.00 86.12 176 ALA A O 1
ATOM 1311 N N . GLU A 1 177 ? -13.671 3.917 10.311 1.00 85.94 177 GLU A N 1
ATOM 1312 C CA . GLU A 1 177 ? -13.530 3.032 11.467 1.00 85.94 177 GLU A CA 1
ATOM 1313 C C . GLU A 1 177 ? -12.608 3.623 12.543 1.00 85.94 177 GLU A C 1
ATOM 1315 O O . GLU A 1 177 ? -12.926 3.595 13.733 1.00 85.94 177 GLU A O 1
ATOM 1320 N N . LEU A 1 178 ? -11.469 4.194 12.142 1.00 87.88 178 LEU A N 1
ATOM 1321 C CA . LEU A 1 178 ? -10.522 4.808 13.073 1.00 87.88 178 LEU A CA 1
ATOM 1322 C C . LEU A 1 178 ? -11.074 6.091 13.699 1.00 87.88 178 LEU A C 1
ATOM 1324 O O . LEU A 1 178 ? -10.845 6.316 14.887 1.00 87.88 178 LEU A O 1
ATOM 1328 N N . ASP A 1 179 ? -11.809 6.901 12.937 1.00 86.75 179 ASP A N 1
ATOM 1329 C CA . ASP A 1 179 ? -12.467 8.107 13.445 1.00 86.75 179 ASP A CA 1
ATOM 1330 C C . ASP A 1 179 ? -13.561 7.743 14.461 1.00 86.75 179 ASP A C 1
ATOM 1332 O O . ASP A 1 179 ? -13.569 8.242 15.589 1.00 86.75 179 ASP A O 1
ATOM 1336 N N . ALA A 1 180 ? -14.409 6.761 14.129 1.00 85.56 180 ALA A N 1
ATOM 1337 C CA . ALA A 1 180 ? -15.428 6.250 15.044 1.00 85.56 180 ALA A CA 1
ATOM 1338 C C . ALA A 1 180 ? -14.826 5.674 16.340 1.00 85.56 180 ALA A C 1
ATOM 1340 O O . ALA A 1 180 ? -15.377 5.878 17.422 1.00 85.56 180 ALA A O 1
ATOM 1341 N N . ALA A 1 181 ? -13.690 4.977 16.253 1.00 83.44 181 ALA A N 1
ATOM 1342 C CA . ALA A 1 181 ? -13.003 4.426 17.420 1.00 83.44 181 ALA A CA 1
ATOM 1343 C C . ALA A 1 181 ? -12.280 5.488 18.260 1.00 83.44 181 ALA A C 1
ATOM 1345 O O . ALA A 1 181 ? -12.185 5.353 19.483 1.00 83.44 181 ALA A O 1
ATOM 1346 N N . GLY A 1 182 ? -11.738 6.518 17.607 1.00 81.19 182 GLY A N 1
ATOM 1347 C CA . GLY A 1 182 ? -11.052 7.635 18.251 1.00 81.19 182 GLY A CA 1
ATOM 1348 C C . GLY A 1 182 ? -12.008 8.595 18.960 1.00 81.19 182 GLY A C 1
ATOM 1349 O O . GLY A 1 182 ? -11.621 9.211 19.956 1.00 81.19 182 GLY A O 1
ATOM 1350 N N . ALA A 1 183 ? -13.259 8.685 18.500 1.00 82.00 183 ALA A N 1
ATOM 1351 C CA . ALA A 1 183 ? -14.282 9.555 19.065 1.00 82.00 183 ALA A CA 1
ATOM 1352 C C . ALA A 1 183 ? -14.528 9.258 20.560 1.00 82.00 183 ALA A C 1
ATOM 1354 O O . ALA A 1 183 ? -15.174 8.284 20.941 1.00 82.00 183 ALA A O 1
ATOM 1355 N N . GLY A 1 184 ? -14.009 10.135 21.425 1.00 77.81 184 GLY A N 1
ATOM 1356 C CA . GLY A 1 184 ? -14.159 10.039 22.880 1.00 77.81 184 GLY A CA 1
ATOM 1357 C C . GLY A 1 184 ? -13.137 9.140 23.586 1.00 77.81 184 GLY A C 1
ATOM 1358 O O . GLY A 1 184 ? -13.319 8.851 24.769 1.00 77.81 184 GLY A O 1
ATOM 1359 N N . ASN A 1 185 ? -12.069 8.706 22.905 1.00 89.38 185 ASN A N 1
ATOM 1360 C CA . ASN A 1 185 ? -11.009 7.887 23.497 1.00 89.38 185 ASN A CA 1
ATOM 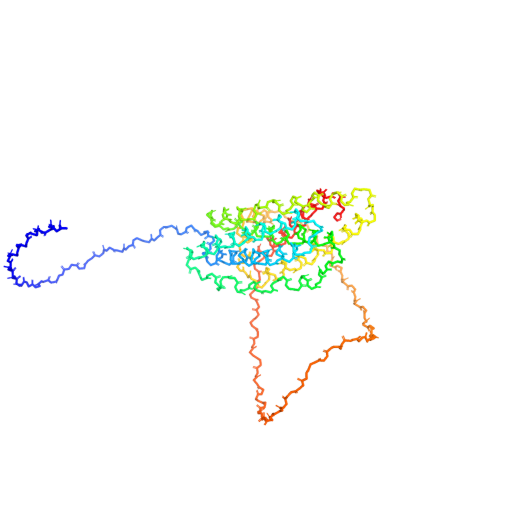1361 C C . ASN A 1 185 ? -9.606 8.467 23.248 1.00 89.38 185 ASN A C 1
ATOM 1363 O O . ASN A 1 185 ? -8.840 7.981 22.411 1.00 89.38 185 ASN A O 1
ATOM 1367 N N . ASP A 1 186 ? -9.241 9.471 24.047 1.00 89.62 186 ASP A N 1
ATOM 1368 C CA . ASP A 1 186 ? -7.952 10.172 23.950 1.00 89.62 186 ASP A CA 1
ATOM 1369 C C . ASP A 1 186 ? -6.741 9.238 24.117 1.00 89.62 186 ASP A C 1
ATOM 1371 O O . ASP A 1 186 ? -5.689 9.444 23.509 1.00 89.62 186 ASP A O 1
ATOM 1375 N N . VAL A 1 187 ? -6.882 8.175 24.917 1.00 93.31 187 VAL A N 1
ATOM 1376 C CA . VAL A 1 187 ? -5.815 7.186 25.133 1.00 93.31 187 VAL A CA 1
ATOM 1377 C C . VAL A 1 187 ? -5.565 6.379 23.861 1.00 93.31 187 VAL A C 1
ATOM 1379 O O . VAL A 1 187 ? -4.411 6.162 23.481 1.00 93.31 187 VAL A O 1
ATOM 1382 N N . LEU A 1 188 ? -6.633 5.945 23.184 1.00 92.12 188 LEU A N 1
ATOM 1383 C CA . LEU A 1 188 ? -6.518 5.246 21.909 1.00 92.12 188 LEU A CA 1
ATOM 1384 C C . LEU A 1 188 ? -5.930 6.166 20.837 1.00 92.12 188 LEU A C 1
ATOM 1386 O O . LEU A 1 188 ? -5.001 5.748 20.149 1.00 92.12 188 LEU A O 1
ATOM 1390 N N . ALA A 1 189 ? -6.399 7.413 20.744 1.00 92.06 189 ALA A N 1
ATOM 1391 C CA . ALA A 1 189 ? -5.868 8.393 19.800 1.00 92.06 189 ALA A CA 1
ATOM 1392 C C . ALA A 1 189 ? -4.359 8.626 20.007 1.00 92.06 189 ALA A C 1
ATOM 1394 O O . ALA A 1 189 ? -3.575 8.531 19.062 1.00 92.06 189 ALA A O 1
ATOM 1395 N N . ALA A 1 190 ? -3.912 8.827 21.253 1.00 93.50 190 ALA A N 1
ATOM 1396 C CA . ALA A 1 190 ? -2.493 8.990 21.569 1.00 93.50 190 ALA A CA 1
ATOM 1397 C C . ALA A 1 190 ? -1.657 7.746 21.213 1.00 93.50 190 ALA A C 1
ATOM 1399 O O . ALA A 1 190 ? -0.544 7.867 20.689 1.00 93.50 190 ALA A O 1
ATOM 1400 N N . ARG A 1 191 ? -2.193 6.541 21.459 1.00 95.62 191 ARG A N 1
ATOM 1401 C CA . ARG A 1 191 ? -1.531 5.280 21.095 1.00 95.62 191 ARG A CA 1
ATOM 1402 C C . ARG A 1 191 ? -1.411 5.122 19.579 1.00 95.62 191 ARG A C 1
ATOM 1404 O O . ARG A 1 191 ? -0.335 4.778 19.094 1.00 95.62 191 ARG A O 1
ATOM 1411 N N . LEU A 1 192 ? -2.479 5.410 18.837 1.00 95.06 192 LEU A N 1
ATOM 1412 C CA . LEU A 1 192 ? -2.487 5.351 17.375 1.00 95.06 192 LEU A CA 1
ATOM 1413 C C . LEU A 1 192 ? -1.557 6.399 16.759 1.00 95.06 192 LEU A C 1
ATOM 1415 O O . LEU A 1 192 ? -0.870 6.092 15.794 1.00 95.06 192 LEU A O 1
ATOM 1419 N N . ALA A 1 193 ? -1.445 7.591 17.348 1.00 94.69 193 ALA A N 1
ATOM 1420 C CA . ALA A 1 193 ? -0.471 8.593 16.920 1.00 94.69 193 ALA A CA 1
ATOM 1421 C C . ALA A 1 193 ? 0.978 8.083 17.046 1.00 94.69 193 ALA A C 1
ATOM 1423 O O . ALA A 1 193 ? 1.775 8.202 16.115 1.00 94.69 193 ALA A O 1
ATOM 1424 N N . LEU A 1 194 ? 1.325 7.454 18.178 1.00 96.31 194 LEU A N 1
ATOM 1425 C CA . LEU A 1 194 ? 2.652 6.856 18.363 1.00 96.31 194 LEU A CA 1
ATOM 1426 C C . LEU A 1 194 ? 2.901 5.692 17.395 1.00 96.31 194 LEU A C 1
ATOM 1428 O O . LEU A 1 194 ? 3.996 5.577 16.842 1.00 96.31 194 LEU A O 1
ATOM 1432 N N . TRP A 1 195 ? 1.886 4.855 17.173 1.00 97.19 195 TRP A N 1
ATOM 1433 C CA . TRP A 1 195 ? 1.952 3.779 16.190 1.00 97.19 195 TRP A CA 1
ATOM 1434 C C . TRP A 1 195 ? 2.156 4.320 14.771 1.00 97.19 195 TRP A C 1
ATOM 1436 O O . TRP A 1 195 ? 3.058 3.860 14.078 1.00 97.19 195 TRP A O 1
ATOM 1446 N N . GLY A 1 196 ? 1.413 5.356 14.373 1.00 96.00 196 GLY A N 1
ATOM 1447 C CA . GLY A 1 196 ? 1.552 6.043 13.087 1.00 96.00 196 GLY A CA 1
ATOM 1448 C C . GLY A 1 196 ? 2.969 6.562 12.840 1.00 96.00 196 GLY A C 1
ATOM 1449 O O . GLY A 1 196 ? 3.536 6.306 11.778 1.00 96.00 196 GLY A O 1
ATOM 1450 N N . ARG A 1 197 ? 3.588 7.188 13.852 1.00 96.38 197 ARG A N 1
ATOM 1451 C CA . ARG A 1 197 ? 4.996 7.624 13.789 1.00 96.38 197 ARG A CA 1
ATOM 1452 C C . ARG A 1 197 ? 5.979 6.473 13.600 1.00 96.38 197 ARG A C 1
ATOM 1454 O O . ARG A 1 197 ? 6.938 6.591 12.840 1.00 96.38 197 ARG A O 1
ATOM 1461 N N . ARG A 1 198 ? 5.757 5.348 14.285 1.00 97.38 198 ARG A N 1
ATOM 1462 C CA . ARG A 1 198 ? 6.583 4.148 14.096 1.00 97.38 198 ARG A CA 1
ATOM 1463 C C . ARG A 1 198 ? 6.417 3.590 12.682 1.00 97.38 198 ARG A C 1
ATOM 1465 O O . ARG A 1 198 ? 7.416 3.279 12.045 1.00 97.38 198 ARG A O 1
ATOM 1472 N N . LEU A 1 199 ? 5.179 3.500 12.194 1.00 97.19 199 LEU A N 1
ATOM 1473 C CA . LEU A 1 199 ? 4.866 2.997 10.857 1.00 97.19 199 LEU A CA 1
ATOM 1474 C C . LEU A 1 199 ? 5.577 3.800 9.769 1.00 97.19 199 LEU A C 1
ATOM 1476 O O . LEU A 1 199 ? 6.211 3.198 8.910 1.00 97.19 199 LEU A O 1
ATOM 1480 N N . VAL A 1 200 ? 5.521 5.137 9.816 1.00 96.12 200 VAL A N 1
ATOM 1481 C CA . VAL A 1 200 ? 6.206 5.958 8.806 1.00 96.12 200 VAL A CA 1
ATOM 1482 C C . VAL A 1 200 ? 7.720 5.799 8.880 1.00 96.12 200 VAL A C 1
ATOM 1484 O O . VAL A 1 200 ? 8.349 5.663 7.840 1.00 96.12 200 VAL A O 1
ATOM 1487 N N . GLY A 1 201 ? 8.313 5.737 10.076 1.00 96.25 201 GLY A N 1
ATOM 1488 C CA . GLY A 1 201 ? 9.756 5.532 10.214 1.00 96.25 201 GLY A CA 1
ATOM 1489 C C . GLY A 1 201 ? 10.222 4.219 9.579 1.00 96.25 201 GLY A C 1
ATOM 1490 O O . GLY A 1 201 ? 11.180 4.208 8.808 1.00 96.25 201 GLY A O 1
ATOM 1491 N N . GLU A 1 202 ? 9.506 3.128 9.850 1.00 97.81 202 GLU A N 1
ATOM 1492 C CA . GLU A 1 202 ? 9.796 1.819 9.258 1.00 97.81 202 GLU A CA 1
ATOM 1493 C C . GLU A 1 202 ? 9.538 1.808 7.742 1.00 97.81 202 GLU A C 1
ATOM 1495 O O . GLU A 1 202 ? 10.368 1.305 6.987 1.00 97.81 202 GLU A O 1
ATOM 1500 N N . ALA A 1 203 ? 8.441 2.415 7.276 1.00 96.19 203 ALA A N 1
ATOM 1501 C CA . ALA A 1 203 ? 8.098 2.472 5.855 1.00 96.19 203 ALA A CA 1
ATOM 1502 C C . ALA A 1 203 ? 9.106 3.302 5.044 1.00 96.19 203 ALA A C 1
ATOM 1504 O O . ALA A 1 203 ? 9.534 2.878 3.972 1.00 96.19 203 ALA A O 1
ATOM 1505 N N . LEU A 1 204 ? 9.544 4.455 5.564 1.00 96.06 204 LEU A N 1
ATOM 1506 C CA . LEU A 1 204 ? 10.598 5.254 4.934 1.00 96.06 204 LEU A CA 1
ATOM 1507 C C . LEU A 1 204 ? 11.927 4.486 4.905 1.00 96.06 204 LEU A C 1
ATOM 1509 O O . LEU A 1 204 ? 12.637 4.547 3.904 1.00 96.06 204 LEU A O 1
ATOM 1513 N N . GLY A 1 205 ? 12.244 3.714 5.950 1.00 95.69 205 GLY A N 1
ATOM 1514 C CA . GLY A 1 205 ? 13.401 2.816 5.952 1.00 95.69 205 GLY A CA 1
ATOM 1515 C C . GLY A 1 205 ? 13.332 1.755 4.846 1.00 95.69 205 GLY A C 1
ATOM 1516 O O . GLY A 1 205 ? 14.334 1.500 4.174 1.00 95.69 205 GLY A O 1
ATOM 1517 N N . THR A 1 206 ? 12.152 1.179 4.608 1.00 96.19 206 THR A N 1
ATOM 1518 C CA . THR A 1 206 ? 11.914 0.246 3.496 1.00 96.19 206 THR A CA 1
ATOM 1519 C C . THR A 1 206 ? 12.078 0.927 2.140 1.00 96.19 206 THR A C 1
ATOM 1521 O O . THR A 1 206 ? 12.817 0.423 1.300 1.00 96.19 206 THR A O 1
ATOM 1524 N N . VAL A 1 207 ? 11.482 2.108 1.938 1.00 95.56 207 VAL A N 1
ATOM 1525 C CA . VAL A 1 207 ? 11.639 2.882 0.692 1.00 95.56 207 VAL A CA 1
ATOM 1526 C C . VAL A 1 207 ? 13.106 3.235 0.439 1.00 95.56 207 VAL A C 1
ATOM 1528 O O . VAL A 1 207 ? 13.586 3.122 -0.686 1.00 95.56 207 VAL A O 1
ATOM 1531 N N . GLN A 1 208 ? 13.854 3.622 1.474 1.00 94.00 208 GLN A N 1
ATOM 1532 C CA . GLN A 1 208 ? 15.284 3.901 1.348 1.00 94.00 208 GLN A CA 1
ATOM 1533 C C . GLN A 1 208 ? 16.061 2.679 0.870 1.00 94.00 208 GLN A C 1
ATOM 1535 O O . GLN A 1 208 ? 16.881 2.796 -0.040 1.00 94.00 208 GLN A O 1
ATOM 1540 N N . ARG A 1 209 ? 15.795 1.512 1.458 1.00 94.06 209 ARG A N 1
ATOM 1541 C CA . ARG A 1 209 ? 16.424 0.259 1.043 1.00 94.06 209 ARG A CA 1
ATOM 1542 C C . ARG A 1 209 ? 16.074 -0.085 -0.404 1.00 94.06 209 ARG A C 1
ATOM 1544 O O . ARG A 1 209 ? 16.979 -0.320 -1.196 1.00 94.06 209 ARG A O 1
ATOM 1551 N N . LEU A 1 210 ? 14.794 0.013 -0.759 1.00 94.56 210 LEU A N 1
ATOM 1552 C CA . LEU A 1 210 ? 14.279 -0.222 -2.106 1.00 94.56 210 LEU A CA 1
ATOM 1553 C C . LEU A 1 210 ? 14.975 0.665 -3.154 1.00 94.56 210 LEU A C 1
ATOM 1555 O O . LEU A 1 210 ? 15.425 0.179 -4.187 1.00 94.56 210 LEU A O 1
ATOM 1559 N N . VAL A 1 211 ? 15.121 1.966 -2.894 1.00 92.12 211 VAL A N 1
ATOM 1560 C CA . VAL A 1 211 ? 15.788 2.885 -3.836 1.00 92.12 211 VAL A CA 1
ATOM 1561 C C . VAL A 1 211 ? 17.283 2.574 -3.978 1.00 92.12 211 VAL A C 1
ATOM 1563 O O . VAL A 1 211 ? 17.833 2.700 -5.072 1.00 92.12 211 VAL A O 1
ATOM 1566 N N . VAL A 1 212 ? 17.947 2.148 -2.899 1.00 91.38 212 VAL A N 1
ATOM 1567 C CA . VAL A 1 212 ? 19.369 1.761 -2.925 1.00 91.38 212 VAL A CA 1
ATOM 1568 C C . VAL A 1 212 ? 19.587 0.445 -3.678 1.00 91.38 212 VAL A C 1
ATOM 1570 O O . VAL A 1 212 ? 20.550 0.327 -4.434 1.00 91.38 212 VAL A O 1
ATOM 1573 N N . GLU A 1 213 ? 18.705 -0.535 -3.486 1.00 92.81 213 GLU A N 1
ATOM 1574 C CA . GLU A 1 213 ? 18.802 -1.868 -4.095 1.00 92.81 213 GLU A CA 1
ATOM 1575 C C . GLU A 1 213 ? 18.376 -1.877 -5.570 1.00 92.81 213 GLU A C 1
ATOM 1577 O O . GLU A 1 213 ? 18.887 -2.683 -6.351 1.00 92.81 213 GLU A O 1
ATOM 1582 N N . HIS A 1 214 ? 17.513 -0.940 -5.983 1.00 93.12 214 HIS A N 1
ATOM 1583 C CA . HIS A 1 214 ? 16.972 -0.868 -7.342 1.00 93.12 214 HIS A CA 1
ATOM 1584 C C . HIS A 1 214 ? 17.272 0.486 -8.016 1.00 93.12 214 HIS A C 1
ATOM 1586 O O . HIS A 1 214 ? 16.403 1.363 -8.081 1.00 93.12 214 HIS A O 1
ATOM 1592 N N . PRO A 1 215 ? 18.464 0.651 -8.632 1.00 88.56 215 PRO A N 1
ATOM 1593 C CA . PRO A 1 215 ? 18.873 1.892 -9.305 1.00 88.56 215 PRO A CA 1
ATOM 1594 C C . PRO A 1 215 ? 17.917 2.366 -10.405 1.00 88.56 215 PRO A C 1
ATOM 1596 O O . PRO A 1 215 ? 17.863 3.549 -10.730 1.00 88.56 215 PRO A O 1
ATOM 1599 N N . THR A 1 216 ? 17.154 1.449 -10.992 1.00 91.06 216 THR A N 1
ATOM 1600 C CA . THR A 1 216 ? 16.113 1.759 -11.969 1.00 91.06 216 THR A CA 1
ATOM 1601 C C . THR A 1 216 ? 14.997 2.626 -11.383 1.00 91.06 216 THR A C 1
ATOM 1603 O O . THR A 1 216 ? 14.590 3.598 -12.013 1.00 91.06 216 THR A O 1
ATOM 1606 N N . LEU A 1 217 ? 14.563 2.349 -10.149 1.00 91.81 217 LEU A N 1
ATOM 1607 C CA . LEU A 1 217 ? 13.569 3.175 -9.463 1.00 91.81 217 LEU A CA 1
ATOM 1608 C C . LEU A 1 217 ? 14.148 4.554 -9.122 1.00 91.81 217 LEU A C 1
ATOM 1610 O O . LEU A 1 217 ? 13.474 5.567 -9.286 1.00 91.81 217 LEU A O 1
ATOM 1614 N N . ALA A 1 218 ? 15.424 4.610 -8.727 1.00 88.94 218 ALA A N 1
ATOM 1615 C CA . ALA A 1 218 ? 16.124 5.870 -8.479 1.00 88.94 218 ALA A CA 1
ATOM 1616 C C . ALA A 1 218 ? 16.194 6.765 -9.734 1.00 88.94 218 ALA A C 1
ATOM 1618 O O . ALA A 1 218 ? 16.034 7.982 -9.636 1.00 88.94 218 ALA A O 1
ATOM 1619 N N . ARG A 1 219 ? 16.378 6.175 -10.924 1.00 89.25 219 ARG A N 1
ATOM 1620 C CA . ARG A 1 219 ? 16.365 6.917 -12.197 1.00 89.25 219 ARG A CA 1
ATOM 1621 C C . ARG A 1 219 ? 14.990 7.490 -12.524 1.00 89.25 219 ARG A C 1
ATOM 1623 O O . ARG A 1 219 ? 14.909 8.679 -12.808 1.00 89.25 219 ARG A O 1
ATOM 1630 N N . LEU A 1 220 ? 13.916 6.712 -12.369 1.00 90.44 220 LEU A N 1
ATOM 1631 C CA . LEU A 1 220 ? 12.543 7.211 -12.559 1.00 90.44 220 LEU A CA 1
ATOM 1632 C C . LEU A 1 220 ? 12.238 8.427 -11.680 1.00 90.44 220 LEU A C 1
ATOM 1634 O O . LEU A 1 220 ? 11.605 9.386 -12.115 1.00 90.44 220 LEU A O 1
ATOM 1638 N N . ILE A 1 221 ? 12.736 8.407 -10.446 1.00 89.81 221 ILE A N 1
ATOM 1639 C CA . ILE A 1 221 ? 12.615 9.508 -9.489 1.00 89.81 221 ILE A CA 1
ATOM 1640 C C . ILE A 1 221 ? 13.371 10.754 -9.966 1.00 89.81 221 ILE A C 1
ATOM 1642 O O . ILE A 1 221 ? 12.854 11.867 -9.859 1.00 89.81 221 ILE A O 1
ATOM 1646 N N . ALA A 1 222 ? 14.579 10.581 -10.503 1.00 86.31 222 ALA A N 1
ATOM 1647 C CA . ALA A 1 222 ? 15.391 11.674 -11.031 1.00 86.31 222 ALA A CA 1
ATOM 1648 C C . ALA A 1 222 ? 14.828 12.261 -12.341 1.00 86.31 222 ALA A C 1
ATOM 1650 O O . ALA A 1 222 ? 14.978 13.456 -12.606 1.00 86.31 222 ALA A O 1
ATOM 1651 N N . GLU A 1 223 ? 14.152 11.441 -13.146 1.00 83.75 223 GLU A N 1
ATOM 1652 C CA . GLU A 1 223 ? 13.558 11.832 -14.430 1.00 83.75 223 GLU A CA 1
ATOM 1653 C C . GLU A 1 223 ? 12.239 12.609 -14.281 1.00 83.75 223 GLU A C 1
ATOM 1655 O O . GLU A 1 223 ? 11.794 13.255 -15.238 1.00 83.75 223 GLU A O 1
ATOM 1660 N N . ARG A 1 224 ? 11.658 12.639 -13.070 1.00 81.94 224 ARG A N 1
ATOM 1661 C CA . ARG A 1 224 ? 10.403 13.341 -12.770 1.00 81.94 224 ARG A CA 1
ATOM 1662 C C . ARG A 1 224 ? 10.411 14.797 -13.272 1.00 81.94 224 ARG A C 1
ATOM 1664 O O . ARG A 1 224 ? 11.367 15.549 -13.024 1.00 81.94 224 ARG A O 1
ATOM 1671 N N . PRO A 1 225 ? 9.309 15.266 -13.889 1.00 67.50 225 PRO A N 1
ATOM 1672 C CA . PRO A 1 225 ? 9.101 16.682 -14.167 1.00 67.50 225 PRO A CA 1
ATOM 1673 C C . PRO A 1 225 ? 9.260 17.508 -12.881 1.00 67.50 225 PRO A C 1
ATOM 1675 O O . PRO A 1 225 ? 8.605 17.239 -11.878 1.00 67.50 225 PRO A O 1
ATOM 1678 N N . GLY A 1 226 ? 10.156 18.497 -12.891 1.00 62.41 226 GLY A N 1
ATOM 1679 C CA . GLY A 1 226 ? 10.467 19.330 -11.720 1.00 62.41 226 GLY A CA 1
ATOM 1680 C C . GLY A 1 226 ? 11.766 18.962 -10.988 1.00 62.41 226 GLY A C 1
ATOM 1681 O O . GLY A 1 226 ? 12.460 19.874 -10.531 1.00 62.41 226 GLY A O 1
ATOM 1682 N N . ALA A 1 227 ? 12.189 17.690 -10.979 1.00 60.09 227 ALA A N 1
ATOM 1683 C CA . ALA A 1 227 ? 13.459 17.274 -10.362 1.00 60.09 227 ALA A CA 1
ATOM 1684 C C . ALA A 1 227 ? 14.671 17.902 -11.081 1.00 60.09 227 ALA A C 1
ATOM 1686 O O . ALA A 1 227 ? 15.564 18.467 -10.450 1.00 60.09 227 ALA A O 1
ATOM 1687 N N . ARG A 1 228 ? 14.628 17.942 -12.421 1.00 51.25 228 ARG A N 1
ATOM 1688 C CA . ARG A 1 228 ? 15.651 18.584 -13.274 1.00 51.25 228 ARG A CA 1
ATOM 1689 C C . ARG A 1 228 ? 15.685 20.117 -13.186 1.00 51.25 228 ARG A C 1
ATOM 1691 O O . ARG A 1 228 ? 16.665 20.742 -13.583 1.00 51.25 228 ARG A O 1
ATOM 1698 N N . THR A 1 229 ? 14.618 20.754 -12.692 1.00 47.38 229 THR A N 1
ATOM 1699 C CA . THR A 1 229 ? 14.558 22.227 -12.575 1.00 47.38 229 THR A CA 1
ATOM 1700 C C . THR A 1 229 ? 15.195 22.761 -11.292 1.00 47.38 229 THR A C 1
ATOM 1702 O O . THR A 1 229 ? 15.634 23.912 -11.272 1.00 47.38 229 THR A O 1
ATOM 1705 N N . ALA A 1 230 ? 15.320 21.935 -10.246 1.00 48.56 230 ALA A N 1
ATOM 1706 C CA . ALA A 1 230 ? 16.074 22.285 -9.039 1.00 48.56 230 ALA A CA 1
ATOM 1707 C C . ALA A 1 230 ? 17.585 22.375 -9.330 1.00 48.56 230 ALA A C 1
ATOM 1709 O O . ALA A 1 230 ? 18.244 23.336 -8.927 1.00 48.56 230 ALA A O 1
ATOM 1710 N N . THR A 1 231 ? 18.093 21.454 -10.152 1.00 49.41 231 THR A N 1
ATOM 1711 C CA . THR A 1 231 ? 19.504 21.335 -10.556 1.00 49.41 231 THR A CA 1
ATOM 1712 C C . THR A 1 231 ? 19.997 22.501 -11.424 1.00 49.41 231 THR A C 1
ATOM 1714 O O . THR A 1 231 ? 21.182 22.821 -11.420 1.00 49.41 231 THR A O 1
ATOM 1717 N N . GLY A 1 232 ? 19.104 23.192 -12.144 1.00 38.97 232 GLY A N 1
ATOM 1718 C CA . GLY A 1 232 ? 19.453 24.365 -12.958 1.00 38.97 232 GLY A CA 1
ATOM 1719 C C . GLY A 1 232 ? 19.554 25.684 -12.181 1.00 38.97 232 GLY A C 1
ATOM 1720 O O . GLY A 1 232 ? 20.067 26.670 -12.712 1.00 38.97 232 GLY A O 1
ATOM 1721 N N . ARG A 1 233 ? 19.065 25.734 -10.934 1.00 41.19 233 ARG A N 1
ATOM 1722 C CA . ARG A 1 233 ? 18.931 26.985 -10.166 1.00 41.19 233 ARG A CA 1
ATOM 1723 C C . ARG A 1 233 ? 20.003 27.169 -9.088 1.00 41.19 233 ARG A C 1
ATOM 1725 O O . ARG A 1 233 ? 20.212 28.289 -8.635 1.00 41.19 233 ARG A O 1
ATOM 1732 N N . THR A 1 234 ? 20.726 26.110 -8.728 1.00 47.75 234 THR A N 1
ATOM 1733 C CA . THR A 1 234 ? 21.815 26.129 -7.733 1.00 47.75 234 THR A CA 1
ATOM 1734 C C . THR A 1 234 ? 23.191 26.467 -8.322 1.00 47.75 234 THR A C 1
ATOM 1736 O O . THR A 1 234 ? 24.140 26.678 -7.574 1.00 47.75 234 THR A O 1
ATOM 1739 N N . GLY A 1 235 ? 23.314 26.602 -9.650 1.00 40.62 235 GLY A N 1
ATOM 1740 C CA . GLY A 1 235 ? 24.585 26.893 -10.326 1.00 40.62 235 GLY A CA 1
ATOM 1741 C C . GLY A 1 235 ? 24.954 28.373 -10.506 1.00 40.62 235 GLY A C 1
ATOM 1742 O O . GLY A 1 235 ? 26.014 28.638 -11.070 1.00 40.62 235 GLY A O 1
ATOM 1743 N N . ARG A 1 236 ? 24.119 29.346 -10.096 1.00 40.84 236 ARG A N 1
ATOM 1744 C CA . ARG A 1 236 ? 24.384 30.771 -10.406 1.00 40.84 236 ARG A CA 1
ATOM 1745 C C . ARG A 1 236 ? 24.446 31.754 -9.236 1.00 40.84 236 ARG A C 1
ATOM 1747 O O . ARG A 1 236 ? 24.969 32.836 -9.449 1.00 40.84 236 ARG A O 1
ATOM 1754 N N . ASP A 1 237 ? 24.026 31.413 -8.025 1.00 42.97 237 ASP A N 1
ATOM 1755 C CA . ASP A 1 237 ? 24.212 32.322 -6.884 1.00 42.97 237 ASP A CA 1
ATOM 1756 C C . ASP A 1 237 ? 24.165 31.560 -5.558 1.00 42.97 237 ASP A C 1
ATOM 1758 O O . ASP A 1 237 ? 23.089 31.237 -5.062 1.00 42.97 237 ASP A O 1
ATOM 1762 N N . ALA A 1 238 ? 25.334 31.272 -4.982 1.00 39.53 238 ALA A N 1
ATOM 1763 C CA . ALA A 1 238 ? 25.485 31.012 -3.549 1.00 39.53 238 ALA A CA 1
ATOM 1764 C C . ALA A 1 238 ? 26.967 31.072 -3.143 1.00 39.53 238 ALA A C 1
ATOM 1766 O O . ALA A 1 238 ? 27.636 30.058 -2.961 1.00 39.53 238 ALA A O 1
ATOM 1767 N N . THR A 1 239 ? 27.479 32.290 -2.968 1.00 36.12 239 THR A N 1
ATOM 1768 C CA . THR A 1 239 ? 28.613 32.536 -2.068 1.00 36.12 239 THR A CA 1
ATOM 1769 C C . THR A 1 239 ? 28.045 32.707 -0.660 1.00 36.12 239 THR A C 1
ATOM 1771 O O . THR A 1 239 ? 27.479 33.759 -0.379 1.00 36.12 239 THR A O 1
ATOM 1774 N N . ALA A 1 240 ? 28.163 31.706 0.217 1.00 35.38 240 ALA A N 1
ATOM 1775 C CA . ALA A 1 240 ? 27.957 31.855 1.666 1.00 35.38 240 ALA A CA 1
ATOM 1776 C C . ALA A 1 240 ? 28.446 30.615 2.453 1.00 35.38 240 ALA A C 1
ATOM 1778 O O . ALA A 1 240 ? 28.557 29.537 1.874 1.00 35.38 240 ALA A O 1
ATOM 1779 N N . PRO A 1 241 ? 28.792 30.772 3.748 1.00 35.91 241 PRO A N 1
ATOM 1780 C CA . PRO A 1 241 ? 29.864 30.035 4.410 1.00 35.91 241 PRO A CA 1
ATOM 1781 C C . PRO A 1 241 ? 29.411 28.799 5.199 1.00 35.91 241 PRO A C 1
ATOM 1783 O O . PRO A 1 241 ? 28.237 28.612 5.507 1.00 35.91 241 PRO A O 1
ATOM 1786 N N . GLY A 1 242 ? 30.400 27.961 5.523 1.00 32.66 242 GLY A N 1
ATOM 1787 C CA . GLY A 1 242 ? 30.245 26.641 6.125 1.00 32.66 242 GLY A CA 1
ATOM 1788 C C . GLY A 1 242 ? 29.559 26.606 7.492 1.00 32.66 242 GLY A C 1
ATOM 1789 O O . GLY A 1 242 ? 29.797 27.440 8.365 1.00 32.66 242 GLY A O 1
ATOM 1790 N N . VAL A 1 243 ? 28.759 25.555 7.674 1.00 32.25 243 VAL A N 1
ATOM 1791 C CA . VAL A 1 243 ? 28.160 25.130 8.943 1.00 32.25 243 VAL A CA 1
ATOM 1792 C C . VAL A 1 243 ? 28.877 23.849 9.399 1.00 32.25 243 VAL A C 1
ATOM 1794 O O . VAL A 1 243 ? 29.134 22.978 8.564 1.00 32.25 243 VAL A O 1
ATOM 1797 N N . PRO A 1 244 ? 29.243 23.711 10.688 1.00 31.22 244 PRO A N 1
ATOM 1798 C CA . PRO A 1 244 ? 30.024 22.579 11.167 1.00 31.22 244 PRO A CA 1
ATOM 1799 C C . PRO A 1 244 ? 29.159 21.325 11.353 1.00 31.22 244 PRO A C 1
ATOM 1801 O O . PRO A 1 244 ? 28.055 21.377 11.893 1.00 31.22 244 PRO A O 1
ATOM 1804 N N . VAL A 1 245 ? 29.711 20.182 10.943 1.00 31.27 245 VAL A N 1
ATOM 1805 C CA . VAL A 1 245 ? 29.198 18.836 11.229 1.00 31.27 245 VAL A CA 1
ATOM 1806 C C . VAL A 1 245 ? 29.355 18.552 12.725 1.00 31.27 245 VAL A C 1
ATOM 1808 O O . VAL A 1 245 ? 30.473 18.520 13.238 1.00 31.27 245 VAL A O 1
ATOM 1811 N N . VAL A 1 246 ? 28.240 18.327 13.424 1.00 31.42 246 VAL A N 1
ATOM 1812 C CA . VAL A 1 246 ? 28.233 17.823 14.804 1.00 31.42 246 VAL A CA 1
ATOM 1813 C C . VAL A 1 246 ? 28.161 16.297 14.772 1.00 31.42 246 VAL A C 1
ATOM 1815 O O . VAL A 1 246 ? 27.288 15.710 14.138 1.00 31.42 246 VAL A O 1
ATOM 1818 N N . ALA A 1 247 ? 29.126 15.675 15.447 1.00 27.64 247 ALA A N 1
ATOM 1819 C CA . ALA A 1 247 ? 29.313 14.237 15.561 1.00 27.64 247 ALA A CA 1
ATOM 1820 C C . ALA A 1 247 ? 28.213 13.548 16.392 1.00 27.64 247 ALA A C 1
ATOM 1822 O O . ALA A 1 247 ? 27.764 14.067 17.414 1.00 27.64 247 ALA A O 1
ATOM 1823 N N . ALA A 1 248 ? 27.837 12.341 15.966 1.00 28.81 248 ALA A N 1
ATOM 1824 C CA . ALA A 1 248 ? 26.945 11.434 16.682 1.00 28.81 248 ALA A CA 1
ATOM 1825 C C . ALA A 1 248 ? 27.596 10.878 17.968 1.00 28.81 248 ALA A C 1
ATOM 1827 O O . ALA A 1 248 ? 28.779 10.523 17.936 1.00 28.81 248 ALA A O 1
ATOM 1828 N N . PRO A 1 249 ? 26.853 10.727 19.083 1.00 29.78 249 PRO A N 1
ATOM 1829 C CA . PRO A 1 249 ? 27.326 9.974 20.236 1.00 29.78 249 PRO A CA 1
ATOM 1830 C C . PRO A 1 249 ? 27.012 8.472 20.133 1.00 29.78 249 PRO A C 1
ATOM 1832 O O . PRO A 1 249 ? 26.034 8.039 19.525 1.00 29.78 249 PRO A O 1
ATOM 1835 N N . ALA A 1 250 ? 27.901 7.699 20.757 1.00 28.30 250 ALA A N 1
ATOM 1836 C CA . ALA A 1 250 ? 28.008 6.248 20.748 1.00 28.30 250 ALA A CA 1
ATOM 1837 C C . ALA A 1 250 ? 26.867 5.494 21.464 1.00 28.30 250 ALA A C 1
ATOM 1839 O O . ALA A 1 250 ? 26.244 5.988 22.402 1.00 28.30 250 ALA A O 1
ATOM 1840 N N . ALA A 1 251 ? 26.668 4.247 21.030 1.00 31.47 251 ALA A N 1
ATOM 1841 C CA . ALA A 1 251 ? 25.750 3.256 21.587 1.00 31.47 251 ALA A CA 1
ATOM 1842 C C . ALA A 1 251 ? 26.096 2.820 23.026 1.00 31.47 251 ALA A C 1
ATOM 1844 O O . ALA A 1 251 ? 27.278 2.775 23.379 1.00 31.47 251 ALA A O 1
ATOM 1845 N N . PRO A 1 252 ? 25.107 2.332 23.804 1.00 33.06 252 PRO A N 1
ATOM 1846 C CA . PRO A 1 252 ? 25.377 1.456 24.933 1.00 33.06 252 PRO A CA 1
ATOM 1847 C C . PRO A 1 252 ? 24.860 0.019 24.724 1.00 33.06 252 PRO A C 1
ATOM 1849 O O . PRO A 1 252 ? 23.698 -0.228 24.417 1.00 33.06 252 PRO A O 1
ATOM 1852 N N . LEU A 1 253 ? 25.804 -0.906 24.915 1.00 27.41 253 LEU A N 1
ATOM 1853 C CA . LEU A 1 253 ? 25.749 -2.169 25.666 1.00 27.41 253 LEU A CA 1
ATOM 1854 C C . LEU A 1 253 ? 24.418 -2.941 25.743 1.00 27.41 253 LEU A C 1
ATOM 1856 O O . LEU A 1 253 ? 23.494 -2.597 26.475 1.00 27.41 253 LEU A O 1
ATOM 1860 N N . ALA A 1 254 ? 24.436 -4.101 25.083 1.00 28.78 254 ALA A N 1
ATOM 1861 C CA . ALA A 1 254 ? 23.497 -5.197 25.256 1.00 28.78 254 ALA A CA 1
ATOM 1862 C C . ALA A 1 254 ? 23.559 -5.791 26.675 1.00 28.78 254 ALA A C 1
ATOM 1864 O O . ALA A 1 254 ? 24.633 -6.128 27.177 1.00 28.78 254 ALA A O 1
ATOM 1865 N N . VAL A 1 255 ? 22.385 -5.994 27.274 1.00 31.22 255 VAL A N 1
ATOM 1866 C CA . VAL A 1 255 ? 22.182 -6.835 28.458 1.00 31.22 255 VAL A CA 1
ATOM 1867 C C . VAL A 1 255 ? 21.332 -8.028 28.032 1.00 31.22 255 VAL A C 1
ATOM 1869 O O . VAL A 1 255 ? 20.247 -7.868 27.479 1.00 31.22 255 VAL A O 1
ATOM 1872 N N . ALA A 1 256 ? 21.858 -9.227 28.268 1.00 28.81 256 ALA A N 1
ATOM 1873 C CA . ALA A 1 256 ? 21.198 -10.500 28.016 1.00 28.81 256 ALA A CA 1
ATOM 1874 C C . ALA A 1 256 ? 20.370 -10.947 29.231 1.00 28.81 256 ALA A C 1
ATOM 1876 O O . ALA A 1 256 ? 20.846 -10.840 30.363 1.00 28.81 256 ALA A O 1
ATOM 1877 N N . SER A 1 257 ? 19.185 -11.525 29.000 1.00 30.42 257 SER A N 1
ATOM 1878 C CA . SER A 1 257 ? 18.548 -12.528 29.879 1.00 30.42 257 SER A CA 1
ATOM 1879 C C . SER A 1 257 ? 17.261 -13.121 29.269 1.00 30.42 257 SER A C 1
ATOM 1881 O O . SER A 1 257 ? 16.748 -12.545 28.313 1.00 30.42 257 SER A O 1
ATOM 1883 N N . PRO A 1 258 ? 16.789 -14.304 29.732 1.00 41.97 258 PRO A N 1
ATOM 1884 C CA . PRO A 1 258 ? 16.449 -15.420 28.838 1.00 41.97 258 PRO A CA 1
ATOM 1885 C C . PRO A 1 258 ? 15.020 -16.002 29.004 1.00 41.97 258 PRO A C 1
ATOM 1887 O O . PRO A 1 258 ? 14.250 -15.534 29.835 1.00 41.97 258 PRO A O 1
ATOM 1890 N N . VAL A 1 259 ? 14.775 -17.120 28.283 1.00 32.78 259 VAL A N 1
ATOM 1891 C CA . VAL A 1 259 ? 13.733 -18.175 28.469 1.00 32.78 259 VAL A CA 1
ATOM 1892 C C . VAL A 1 259 ? 12.359 -17.876 27.834 1.00 32.78 259 VAL A C 1
ATOM 1894 O O . VAL A 1 259 ? 11.861 -16.773 27.974 1.00 32.78 259 VAL A O 1
ATOM 1897 N N . ALA A 1 260 ? 11.592 -18.792 27.222 1.00 29.16 260 ALA A N 1
ATOM 1898 C CA . ALA A 1 260 ? 11.744 -20.069 26.495 1.00 29.16 260 ALA A CA 1
ATOM 1899 C C . ALA A 1 260 ? 10.317 -20.520 26.080 1.00 29.16 260 ALA A C 1
ATOM 1901 O O . ALA A 1 260 ? 9.383 -20.255 26.831 1.00 29.16 260 ALA A O 1
ATOM 1902 N N . ALA A 1 261 ? 10.176 -21.236 24.952 1.00 31.19 261 ALA A N 1
ATOM 1903 C CA . ALA A 1 261 ? 9.232 -22.351 24.676 1.00 31.19 261 ALA A CA 1
ATOM 1904 C C . ALA A 1 261 ? 9.201 -22.564 23.144 1.00 31.19 261 ALA A C 1
ATOM 1906 O O . ALA A 1 261 ? 8.692 -21.717 22.424 1.00 31.19 261 ALA A O 1
ATOM 1907 N N . SER A 1 262 ? 9.916 -23.513 22.532 1.00 29.28 262 SER A N 1
ATOM 1908 C CA . SER A 1 262 ? 9.812 -24.984 22.570 1.00 29.28 262 SER A CA 1
ATOM 1909 C C . SER A 1 262 ? 8.435 -25.535 22.182 1.00 29.28 262 SER A C 1
ATOM 1911 O O . SER A 1 262 ? 7.568 -25.706 23.035 1.00 29.28 262 SER A O 1
ATOM 1913 N N . VAL A 1 263 ? 8.291 -25.899 20.903 1.00 33.69 263 VAL A N 1
ATOM 1914 C CA . VAL A 1 263 ? 7.457 -27.024 20.458 1.00 33.69 263 VAL A CA 1
ATOM 1915 C C . VAL A 1 263 ? 8.296 -27.853 19.484 1.00 33.69 263 VAL A C 1
ATOM 1917 O O . VAL A 1 263 ? 8.814 -27.341 18.495 1.00 33.69 263 VAL A O 1
ATOM 1920 N N . ALA A 1 264 ? 8.475 -29.124 19.833 1.00 30.53 264 ALA A N 1
ATOM 1921 C CA . ALA A 1 264 ? 9.274 -30.114 19.127 1.00 30.53 264 ALA A CA 1
ATOM 1922 C C . ALA A 1 264 ? 8.455 -30.865 18.062 1.00 30.53 264 ALA A C 1
ATOM 1924 O O . ALA A 1 264 ? 7.267 -31.121 18.254 1.00 30.53 264 ALA A O 1
ATOM 1925 N N . ALA A 1 265 ? 9.129 -31.308 16.999 1.00 30.73 265 ALA A N 1
ATOM 1926 C CA . ALA A 1 265 ? 8.708 -32.407 16.127 1.00 30.73 265 ALA A CA 1
ATOM 1927 C C . ALA A 1 265 ? 9.946 -33.261 15.758 1.00 30.73 265 ALA A C 1
ATOM 1929 O O . ALA A 1 265 ? 11.062 -32.739 15.800 1.00 30.73 265 ALA A O 1
ATOM 1930 N N . PRO A 1 266 ? 9.789 -34.572 15.488 1.00 38.56 266 PRO A N 1
ATOM 1931 C CA . PRO A 1 266 ? 10.834 -35.558 15.747 1.00 38.56 266 PRO A CA 1
ATOM 1932 C C . PRO A 1 266 ? 11.825 -35.775 14.599 1.00 38.56 266 PRO A C 1
ATOM 1934 O O . PRO A 1 266 ? 11.517 -35.617 13.419 1.00 38.56 266 PRO A O 1
ATOM 1937 N N . GLU A 1 267 ? 13.015 -36.214 15.005 1.00 32.34 267 GLU A N 1
ATOM 1938 C CA . GLU A 1 267 ? 14.145 -36.598 14.168 1.00 32.34 267 GLU A CA 1
ATOM 1939 C C . GLU A 1 267 ? 13.906 -37.891 13.376 1.00 32.34 267 GLU A C 1
ATOM 1941 O O . GLU A 1 267 ? 13.240 -38.828 13.820 1.00 32.34 267 GLU A O 1
ATOM 1946 N N . SER A 1 268 ? 14.550 -37.981 12.213 1.00 36.00 268 SER A N 1
ATOM 1947 C CA . SER A 1 268 ? 14.798 -39.237 11.510 1.00 36.00 268 SER A CA 1
ATOM 1948 C C . SER A 1 268 ? 16.200 -39.231 10.901 1.00 36.00 268 SER A C 1
ATOM 1950 O O . SER A 1 268 ? 16.495 -38.453 10.002 1.00 36.00 268 SER A O 1
ATOM 1952 N N . GLY A 1 269 ? 17.040 -40.131 11.422 1.00 32.19 269 GLY A N 1
ATOM 1953 C CA . GLY A 1 269 ? 17.968 -40.984 10.669 1.00 32.19 269 GLY A CA 1
ATOM 1954 C C . GLY A 1 269 ? 19.010 -40.313 9.771 1.00 32.19 269 GLY A C 1
ATOM 1955 O O . GLY A 1 269 ? 18.749 -40.015 8.612 1.00 32.19 269 GLY A O 1
ATOM 1956 N N . GLY A 1 270 ? 20.236 -40.195 10.285 1.00 31.83 270 GLY A N 1
ATOM 1957 C CA . GLY A 1 270 ? 21.397 -39.680 9.558 1.00 31.83 270 GLY A CA 1
ATOM 1958 C C . GLY A 1 270 ? 21.898 -40.525 8.383 1.00 31.83 270 GLY A C 1
ATOM 1959 O O . GLY A 1 270 ? 21.433 -41.632 8.147 1.00 31.83 270 GLY A O 1
ATOM 1960 N N . HIS A 1 271 ? 22.914 -39.989 7.698 1.00 36.50 271 HIS A N 1
ATOM 1961 C CA . HIS A 1 271 ? 24.064 -40.699 7.117 1.00 36.50 271 HIS A CA 1
ATOM 1962 C C . HIS A 1 271 ? 25.119 -39.659 6.711 1.00 36.50 271 HIS A C 1
ATOM 1964 O O . HIS A 1 271 ? 24.898 -38.818 5.842 1.00 36.50 271 HIS A O 1
ATOM 1970 N N . GLY A 1 272 ? 26.276 -39.701 7.371 1.00 33.53 272 GLY A N 1
ATOM 1971 C CA . GLY A 1 272 ? 27.375 -38.777 7.126 1.00 33.53 272 GLY A CA 1
ATOM 1972 C C . GLY A 1 272 ? 28.064 -39.005 5.782 1.00 33.53 272 GLY A C 1
ATOM 1973 O O . GLY A 1 272 ? 28.362 -40.137 5.408 1.00 33.53 272 GLY A O 1
ATOM 1974 N N . ARG A 1 273 ? 28.416 -37.908 5.103 1.00 37.22 273 ARG A N 1
ATOM 1975 C CA . ARG A 1 273 ? 29.532 -37.861 4.147 1.00 37.22 273 ARG A CA 1
ATOM 1976 C C . ARG A 1 273 ? 30.292 -36.550 4.325 1.00 37.22 273 ARG A C 1
ATOM 1978 O O . ARG A 1 273 ? 29.767 -35.469 4.089 1.00 37.22 273 ARG A O 1
ATOM 1985 N N . ARG A 1 274 ? 31.543 -36.673 4.775 1.00 36.59 274 ARG A N 1
ATOM 1986 C CA . ARG A 1 274 ? 32.530 -35.592 4.850 1.00 36.59 274 ARG A CA 1
ATOM 1987 C C . ARG A 1 274 ? 32.899 -35.159 3.428 1.00 36.59 274 ARG A C 1
ATOM 1989 O O . ARG A 1 274 ? 33.480 -35.958 2.700 1.00 36.59 274 ARG A O 1
ATOM 1996 N N . PHE A 1 275 ? 32.615 -33.911 3.061 1.00 36.59 275 PHE A N 1
ATOM 1997 C CA . PHE A 1 275 ? 33.170 -33.271 1.866 1.00 36.59 275 PHE A CA 1
ATOM 1998 C C . PHE A 1 275 ? 34.142 -32.160 2.273 1.00 36.59 275 PHE A C 1
ATOM 2000 O O . PHE A 1 275 ? 33.856 -31.350 3.153 1.00 36.59 275 PHE A O 1
ATOM 2007 N N . GLY A 1 276 ? 35.331 -32.195 1.668 1.00 34.75 276 GLY A N 1
ATOM 2008 C CA . GLY A 1 276 ? 36.458 -31.321 1.968 1.00 34.75 276 GLY A CA 1
ATOM 2009 C C . GLY A 1 276 ? 36.175 -29.849 1.671 1.00 34.75 276 GLY A C 1
ATOM 2010 O O . GLY A 1 276 ? 35.654 -29.488 0.619 1.00 34.75 276 GLY A O 1
ATOM 2011 N N . LEU A 1 277 ? 36.568 -28.996 2.616 1.00 36.31 277 LEU A N 1
ATOM 2012 C CA . LEU A 1 277 ? 36.507 -27.543 2.519 1.00 36.31 277 LEU A CA 1
ATOM 2013 C C . LEU A 1 277 ? 37.590 -27.029 1.559 1.00 36.31 277 LEU A C 1
ATOM 2015 O O . LEU A 1 277 ? 38.712 -26.733 1.968 1.00 36.31 277 LEU A O 1
ATOM 2019 N N . HIS A 1 278 ? 37.248 -26.860 0.283 1.00 40.19 278 HIS A N 1
ATOM 2020 C CA . HIS A 1 278 ? 37.980 -25.941 -0.585 1.00 40.19 278 HIS A CA 1
ATOM 2021 C C . HIS A 1 278 ? 37.508 -24.515 -0.282 1.00 40.19 278 HIS A C 1
ATOM 2023 O O . HIS A 1 278 ? 36.434 -24.099 -0.715 1.00 40.19 278 HIS A O 1
ATOM 2029 N N . ARG A 1 279 ? 38.310 -23.756 0.477 1.00 42.56 279 ARG A N 1
ATOM 2030 C CA . ARG A 1 279 ? 38.126 -22.306 0.653 1.00 42.56 279 ARG A CA 1
ATOM 2031 C C . ARG A 1 279 ? 38.240 -21.618 -0.713 1.00 42.56 279 ARG A C 1
ATOM 2033 O O . ARG A 1 279 ? 39.341 -21.310 -1.163 1.00 42.56 279 ARG A O 1
ATOM 2040 N N . ARG A 1 280 ? 37.107 -21.375 -1.379 1.00 44.50 280 ARG A N 1
ATOM 2041 C CA . ARG A 1 280 ? 37.031 -20.418 -2.489 1.00 44.50 280 ARG A CA 1
ATOM 2042 C C . ARG A 1 280 ? 37.248 -19.016 -1.917 1.00 44.50 280 ARG A C 1
ATOM 2044 O O . ARG A 1 280 ? 36.576 -18.626 -0.967 1.00 44.50 280 ARG A O 1
ATOM 2051 N N . ARG A 1 281 ? 38.212 -18.279 -2.480 1.00 38.25 281 ARG A N 1
ATOM 2052 C CA . ARG A 1 281 ? 38.367 -16.834 -2.254 1.00 38.25 281 ARG A CA 1
ATOM 2053 C C . ARG A 1 281 ? 37.020 -16.148 -2.538 1.00 38.25 281 ARG A C 1
ATOM 2055 O O . ARG A 1 281 ? 36.443 -16.453 -3.583 1.00 38.25 281 ARG A O 1
ATOM 2062 N N . PRO A 1 282 ? 36.528 -15.244 -1.674 1.00 39.09 282 PRO A N 1
ATOM 2063 C CA . PRO A 1 282 ? 35.374 -14.429 -2.023 1.00 39.09 282 PRO A CA 1
ATOM 2064 C C . PRO A 1 282 ? 35.733 -13.583 -3.249 1.00 39.09 282 PRO A C 1
ATOM 2066 O O . PRO A 1 282 ? 36.791 -12.950 -3.287 1.00 39.09 282 PRO A O 1
ATOM 2069 N N . ALA A 1 283 ? 34.881 -13.636 -4.273 1.00 44.16 283 ALA A N 1
ATOM 2070 C CA . ALA A 1 283 ? 34.948 -12.710 -5.392 1.00 44.16 283 ALA A CA 1
ATOM 2071 C C . ALA A 1 283 ? 34.811 -11.283 -4.844 1.00 44.16 283 ALA A C 1
ATOM 2073 O O . ALA A 1 283 ? 34.027 -11.048 -3.923 1.00 44.16 283 ALA A O 1
ATOM 2074 N N . ALA A 1 284 ? 35.609 -10.355 -5.371 1.00 40.28 284 ALA A N 1
ATOM 2075 C CA . ALA A 1 284 ? 35.523 -8.950 -5.007 1.00 40.28 284 ALA A CA 1
ATOM 2076 C C . ALA A 1 284 ? 34.089 -8.457 -5.246 1.00 40.28 284 ALA A C 1
ATOM 2078 O O . ALA A 1 284 ? 33.576 -8.561 -6.361 1.00 40.28 284 ALA A O 1
ATOM 2079 N N . VAL A 1 285 ? 33.452 -7.955 -4.188 1.00 43.38 285 VAL A N 1
ATOM 2080 C CA . VAL A 1 285 ? 32.178 -7.242 -4.282 1.00 43.38 285 VAL A CA 1
ATOM 2081 C C . VAL A 1 285 ? 32.431 -6.014 -5.163 1.00 43.38 285 VAL A C 1
ATOM 2083 O O . VAL A 1 285 ? 33.352 -5.251 -4.853 1.00 43.38 285 VAL A O 1
ATOM 2086 N N . PRO A 1 286 ? 31.702 -5.827 -6.276 1.00 40.28 286 PRO A N 1
ATOM 2087 C CA . PRO A 1 286 ? 31.848 -4.623 -7.075 1.00 40.28 286 PRO A CA 1
ATOM 2088 C C . PRO A 1 286 ? 31.488 -3.418 -6.202 1.00 40.28 286 PRO A C 1
ATOM 2090 O O . PRO A 1 286 ? 30.438 -3.389 -5.563 1.00 40.28 286 PRO A O 1
ATOM 2093 N N . VAL A 1 287 ? 32.393 -2.441 -6.145 1.00 38.88 287 VAL A N 1
ATOM 2094 C CA . VAL A 1 287 ? 32.129 -1.142 -5.520 1.00 38.88 287 VAL A CA 1
ATOM 2095 C C . VAL A 1 287 ? 30.943 -0.526 -6.271 1.00 38.88 287 VAL A C 1
ATOM 2097 O O . VAL A 1 287 ? 31.020 -0.449 -7.501 1.00 38.88 287 VAL A O 1
ATOM 2100 N N . PRO A 1 288 ? 29.846 -0.129 -5.597 1.00 47.19 288 PRO A N 1
ATOM 2101 C CA . PRO A 1 288 ? 28.726 0.492 -6.288 1.00 47.19 288 PRO A CA 1
ATOM 2102 C C . PRO A 1 288 ? 29.224 1.752 -6.998 1.00 47.19 288 PRO A C 1
ATOM 2104 O O . PRO A 1 288 ? 29.980 2.541 -6.423 1.00 47.19 288 PRO A O 1
ATOM 2107 N N . ALA A 1 289 ? 28.835 1.913 -8.264 1.00 54.00 289 ALA A N 1
ATOM 2108 C CA . ALA A 1 289 ? 29.073 3.145 -9.003 1.00 54.00 289 ALA A CA 1
ATOM 2109 C C . ALA A 1 289 ? 28.570 4.327 -8.160 1.00 54.00 289 ALA A C 1
ATOM 2111 O O . ALA A 1 289 ? 27.504 4.239 -7.549 1.00 54.00 289 ALA A O 1
ATOM 2112 N N . SER A 1 290 ? 29.351 5.406 -8.083 1.00 57.34 290 SER A N 1
ATOM 2113 C CA . SER A 1 290 ? 28.956 6.615 -7.361 1.00 57.34 290 SER A CA 1
ATOM 2114 C C . SER A 1 290 ? 27.580 7.066 -7.849 1.00 57.34 290 SER A C 1
ATOM 2116 O O . SER A 1 290 ? 27.430 7.357 -9.036 1.00 57.34 290 SER A O 1
ATOM 2118 N N . VAL A 1 291 ? 26.592 7.095 -6.951 1.00 61.03 291 VAL A N 1
ATOM 2119 C CA . VAL A 1 291 ? 25.256 7.620 -7.252 1.00 61.03 291 VAL A CA 1
ATOM 2120 C C . VAL A 1 291 ? 25.418 9.056 -7.745 1.00 61.03 291 VAL A C 1
ATOM 2122 O O . VAL A 1 291 ? 26.102 9.853 -7.100 1.00 61.03 291 VAL A O 1
ATOM 2125 N N . ASP A 1 292 ? 24.827 9.368 -8.897 1.00 73.38 292 ASP A N 1
ATOM 2126 C CA . ASP A 1 292 ? 24.837 10.719 -9.458 1.00 73.38 292 ASP A CA 1
ATOM 2127 C C . ASP A 1 292 ? 24.262 11.704 -8.416 1.00 73.38 292 ASP A C 1
ATOM 2129 O O . ASP A 1 292 ? 23.184 11.437 -7.869 1.00 73.38 292 ASP A O 1
ATOM 2133 N N . PRO A 1 293 ? 24.940 12.827 -8.106 1.00 72.12 293 PRO A N 1
ATOM 2134 C CA . PRO A 1 293 ? 24.446 13.821 -7.151 1.00 72.12 293 PRO A CA 1
ATOM 2135 C C . PRO A 1 293 ? 23.012 14.294 -7.439 1.00 72.12 293 PRO A C 1
ATOM 2137 O O . PRO A 1 293 ? 22.259 14.522 -6.494 1.00 72.12 293 PRO A O 1
ATOM 2140 N N . ALA A 1 294 ? 22.597 14.368 -8.709 1.00 71.62 294 ALA A N 1
ATOM 2141 C CA . ALA A 1 294 ? 21.223 14.719 -9.072 1.00 71.62 294 ALA A CA 1
ATOM 2142 C C . ALA A 1 294 ? 20.211 13.641 -8.640 1.00 71.62 294 ALA A C 1
ATOM 2144 O O . ALA A 1 294 ? 19.107 13.953 -8.194 1.00 71.62 294 ALA A O 1
ATOM 2145 N N . THR A 1 295 ? 20.604 12.366 -8.709 1.00 74.69 295 THR A N 1
ATOM 2146 C CA . THR A 1 295 ? 19.781 11.241 -8.240 1.00 74.69 295 THR A CA 1
ATOM 2147 C C . THR A 1 295 ? 19.680 11.236 -6.715 1.00 74.69 295 THR A C 1
ATOM 2149 O O . THR A 1 295 ? 18.608 10.975 -6.170 1.00 74.69 295 THR A O 1
ATOM 2152 N N . ALA A 1 296 ? 20.764 11.579 -6.011 1.00 76.19 296 ALA A N 1
ATOM 2153 C CA . ALA A 1 296 ? 20.761 11.692 -4.553 1.00 76.19 296 ALA A CA 1
ATOM 2154 C C . ALA A 1 296 ? 19.849 12.832 -4.057 1.00 76.19 296 ALA A C 1
ATOM 2156 O O . ALA A 1 296 ? 19.077 12.635 -3.118 1.00 76.19 296 ALA A O 1
ATOM 2157 N N . GLU A 1 297 ? 19.888 13.998 -4.711 1.00 79.25 297 GLU A N 1
ATOM 2158 C CA . GLU A 1 297 ? 19.014 15.134 -4.388 1.00 79.25 297 GLU A CA 1
ATOM 2159 C C . GLU A 1 297 ? 17.537 14.818 -4.674 1.00 79.25 297 GLU A C 1
ATOM 2161 O O . GLU A 1 297 ? 16.682 15.048 -3.817 1.00 79.25 297 GLU A O 1
ATOM 2166 N N . ALA A 1 298 ? 17.231 14.219 -5.830 1.00 79.88 298 ALA A N 1
ATOM 2167 C CA . ALA A 1 298 ? 15.869 13.801 -6.172 1.00 79.88 298 ALA A CA 1
ATOM 2168 C C . ALA A 1 298 ? 15.321 12.760 -5.180 1.00 79.88 298 ALA A C 1
ATOM 2170 O O . ALA A 1 298 ? 14.179 12.858 -4.727 1.00 79.88 298 ALA A O 1
ATOM 2171 N N . THR A 1 299 ? 16.165 11.803 -4.786 1.00 80.50 299 THR A N 1
ATOM 2172 C CA . THR A 1 299 ? 15.835 10.799 -3.769 1.00 80.50 299 THR A CA 1
ATOM 2173 C C . THR A 1 299 ? 15.523 11.466 -2.427 1.00 80.50 299 THR A C 1
ATOM 2175 O O . THR A 1 299 ? 14.495 11.165 -1.828 1.00 80.50 299 THR A O 1
ATOM 2178 N N . ALA A 1 300 ? 16.339 12.430 -1.981 1.00 82.62 300 ALA A N 1
ATOM 2179 C CA . ALA A 1 300 ? 16.088 13.188 -0.753 1.00 82.62 300 ALA A CA 1
ATOM 2180 C C . ALA A 1 300 ? 14.779 14.001 -0.807 1.00 82.62 300 ALA A C 1
ATOM 2182 O O . ALA A 1 300 ? 14.039 14.039 0.177 1.00 82.62 300 ALA A O 1
ATOM 2183 N N . GLY A 1 301 ? 14.464 14.603 -1.959 1.00 86.94 301 GLY A N 1
ATOM 2184 C CA . GLY A 1 301 ? 13.213 15.334 -2.178 1.00 86.94 301 GLY A CA 1
ATOM 2185 C C . GLY A 1 301 ? 11.970 14.464 -1.970 1.00 86.94 301 GLY A C 1
ATOM 2186 O O . GLY A 1 301 ? 11.023 14.891 -1.306 1.00 86.94 301 GLY A O 1
ATOM 2187 N N . ILE A 1 302 ? 12.006 13.211 -2.438 1.00 91.75 302 ILE A N 1
ATOM 2188 C CA . ILE A 1 302 ? 10.895 12.267 -2.268 1.00 91.75 302 ILE A CA 1
ATOM 2189 C C . ILE A 1 302 ? 10.616 11.948 -0.804 1.00 91.75 302 ILE A C 1
ATOM 2191 O O . ILE A 1 302 ? 9.452 11.919 -0.416 1.00 91.75 302 ILE A O 1
ATOM 2195 N N . PHE A 1 303 ? 11.637 11.771 0.038 1.00 92.81 303 PHE A N 1
ATOM 2196 C CA . PHE A 1 303 ? 11.407 11.530 1.470 1.00 92.81 303 PHE A CA 1
ATOM 2197 C C . PHE A 1 303 ? 10.650 12.686 2.138 1.00 92.81 303 PHE A C 1
ATOM 2199 O O . PHE A 1 303 ? 9.802 12.451 3.004 1.00 92.81 303 PHE A O 1
ATOM 2206 N N . GLY A 1 304 ? 10.896 13.925 1.699 1.00 93.06 304 GLY A N 1
ATOM 2207 C CA . GLY A 1 304 ? 10.123 15.093 2.121 1.00 93.06 304 GLY A CA 1
ATOM 2208 C C . GLY A 1 304 ? 8.656 15.022 1.684 1.00 93.06 304 GLY A C 1
ATOM 2209 O O . GLY A 1 304 ? 7.762 15.238 2.503 1.00 93.06 304 GLY A O 1
ATOM 2210 N N . GLU A 1 305 ? 8.395 14.667 0.422 1.00 94.50 305 GLU A N 1
ATOM 2211 C CA . GLU A 1 305 ? 7.033 14.505 -0.113 1.00 94.50 305 GLU A CA 1
ATOM 2212 C C . GLU A 1 305 ? 6.261 13.375 0.593 1.00 94.50 305 GLU A C 1
ATOM 2214 O O . GLU A 1 305 ? 5.116 13.580 1.004 1.00 94.50 305 GLU A O 1
ATOM 2219 N N . LEU A 1 306 ? 6.899 12.219 0.811 1.00 95.00 306 LEU A N 1
ATOM 2220 C CA . LEU A 1 306 ? 6.316 11.074 1.520 1.00 95.00 306 LEU A CA 1
ATOM 2221 C C . LEU A 1 306 ? 5.970 11.420 2.974 1.00 95.00 306 LEU A C 1
ATOM 2223 O O . LEU A 1 306 ? 4.890 11.084 3.459 1.00 95.00 306 LEU A O 1
ATOM 2227 N N . THR A 1 307 ? 6.852 12.145 3.666 1.00 94.81 307 THR A N 1
ATOM 2228 C CA . THR A 1 307 ? 6.599 12.610 5.041 1.00 94.81 307 THR A CA 1
ATOM 2229 C C . THR A 1 307 ? 5.431 13.600 5.093 1.00 94.81 307 THR A C 1
ATOM 2231 O O . THR A 1 307 ? 4.613 13.567 6.021 1.00 94.81 307 THR A O 1
ATOM 2234 N N . ALA A 1 308 ? 5.310 14.465 4.083 1.00 94.38 308 ALA A N 1
ATOM 2235 C CA . ALA A 1 308 ? 4.193 15.396 3.978 1.00 94.38 308 ALA A CA 1
ATOM 2236 C C . ALA A 1 308 ? 2.861 14.666 3.732 1.00 94.38 308 ALA A C 1
ATOM 2238 O O . ALA A 1 308 ? 1.855 15.023 4.345 1.00 94.38 308 ALA A O 1
ATOM 2239 N N . GLU A 1 309 ? 2.839 13.631 2.885 1.00 93.81 309 GLU A N 1
ATOM 2240 C CA . GLU A 1 309 ? 1.632 12.826 2.657 1.00 93.81 309 GLU A CA 1
ATOM 2241 C C . GLU A 1 309 ? 1.247 12.004 3.890 1.00 93.81 309 GLU A C 1
ATOM 2243 O O . GLU A 1 309 ? 0.079 11.980 4.273 1.00 93.81 309 GLU A O 1
ATOM 2248 N N . HIS A 1 310 ? 2.222 11.433 4.600 1.00 93.19 310 HIS A N 1
ATOM 2249 C CA . HIS A 1 310 ? 1.975 10.811 5.900 1.00 93.19 310 HIS A CA 1
ATOM 2250 C C . HIS A 1 310 ? 1.310 11.790 6.882 1.00 93.19 310 HIS A C 1
ATOM 2252 O O . HIS A 1 310 ? 0.280 11.473 7.476 1.00 93.19 310 HIS A O 1
ATOM 2258 N N . THR A 1 311 ? 1.847 13.008 7.005 1.00 93.62 311 THR A N 1
ATOM 2259 C CA . THR A 1 311 ? 1.270 14.050 7.869 1.00 93.62 311 THR A CA 1
ATOM 2260 C C . THR A 1 311 ? -0.174 14.379 7.475 1.00 93.62 311 THR A C 1
ATOM 2262 O O . THR A 1 311 ? -1.037 14.521 8.346 1.00 93.62 311 THR A O 1
ATOM 2265 N N . ARG A 1 312 ? -0.472 14.451 6.168 1.00 92.44 312 ARG A N 1
ATOM 2266 C CA . ARG A 1 312 ? -1.842 14.648 5.662 1.00 92.44 312 ARG A CA 1
ATOM 2267 C C . ARG A 1 312 ? -2.761 13.488 6.044 1.00 92.44 312 ARG A C 1
ATOM 2269 O O . ARG A 1 312 ? -3.869 13.737 6.522 1.00 92.44 312 ARG A O 1
ATOM 2276 N N . ARG A 1 313 ? -2.304 12.241 5.890 1.00 91.38 313 ARG A N 1
ATOM 2277 C CA . ARG A 1 313 ? -3.062 11.041 6.276 1.00 91.38 313 ARG A CA 1
ATOM 2278 C C . ARG A 1 313 ? -3.346 10.996 7.780 1.00 91.38 313 ARG A C 1
ATOM 2280 O O . ARG A 1 313 ? -4.487 10.739 8.149 1.00 91.38 313 ARG A O 1
ATOM 2287 N N . MET A 1 314 ? -2.371 11.332 8.628 1.00 92.81 314 MET A N 1
ATOM 2288 C CA . MET A 1 314 ? -2.554 11.427 10.086 1.00 92.81 314 MET A CA 1
ATOM 2289 C C . MET A 1 314 ? -3.541 12.536 10.472 1.00 92.81 314 MET A C 1
ATOM 2291 O O . MET A 1 314 ? -4.454 12.304 11.261 1.00 92.81 314 MET A O 1
ATOM 2295 N N . THR A 1 315 ? -3.425 13.711 9.847 1.00 91.56 315 THR A N 1
ATOM 2296 C CA . THR A 1 315 ? -4.332 14.846 10.089 1.00 91.56 315 THR A CA 1
ATOM 2297 C C . THR A 1 315 ? -5.776 14.506 9.719 1.00 91.56 315 THR A C 1
ATOM 2299 O O . THR A 1 315 ? -6.695 14.881 10.441 1.00 91.56 315 THR A O 1
ATOM 2302 N N . ARG A 1 316 ? -5.994 13.756 8.627 1.00 88.56 316 ARG A N 1
ATOM 2303 C CA . ARG A 1 316 ? -7.334 13.294 8.221 1.00 88.56 316 ARG A CA 1
ATOM 2304 C C . ARG A 1 316 ? -7.998 12.404 9.278 1.00 88.56 316 ARG A C 1
ATOM 2306 O O . ARG A 1 316 ? -9.217 12.383 9.351 1.00 88.56 316 ARG A O 1
ATOM 2313 N N . LEU A 1 317 ? -7.203 11.711 10.092 1.00 86.75 317 LEU A N 1
ATOM 2314 C CA . LEU A 1 317 ? -7.664 10.878 11.206 1.00 86.75 317 LEU A CA 1
ATOM 2315 C C . LEU A 1 317 ? -7.778 11.647 12.535 1.00 86.75 317 LEU A C 1
ATOM 2317 O O . LEU A 1 317 ? -7.992 11.033 13.575 1.00 86.75 317 LEU A O 1
ATOM 2321 N N . GLY A 1 318 ? -7.531 12.963 12.545 1.00 85.06 318 GLY A N 1
ATOM 2322 C CA . GLY A 1 318 ? -7.445 13.742 13.784 1.00 85.06 318 GLY A CA 1
ATOM 2323 C C . GLY A 1 318 ? -6.256 13.357 14.676 1.00 85.06 318 GLY A C 1
ATOM 2324 O O . GLY A 1 318 ? -6.239 13.691 15.860 1.00 85.06 318 GLY A O 1
ATOM 2325 N N . LEU A 1 319 ? -5.258 12.653 14.131 1.00 85.38 319 LEU A N 1
ATOM 2326 C CA . LEU A 1 319 ? -4.083 12.192 14.863 1.00 85.38 319 LEU A CA 1
ATOM 2327 C C . LEU A 1 319 ? -2.899 13.138 14.661 1.00 85.38 319 LEU A C 1
ATOM 2329 O O . LEU A 1 319 ? -2.711 13.729 13.596 1.00 85.38 319 LEU A O 1
ATOM 2333 N N . THR A 1 320 ? -2.049 13.236 15.682 1.00 86.31 320 THR A N 1
ATOM 2334 C CA . THR A 1 320 ? -0.781 13.961 15.577 1.00 86.31 320 THR A CA 1
ATOM 2335 C C . THR A 1 320 ? 0.258 13.118 14.839 1.00 86.31 320 THR A C 1
ATOM 2337 O O . THR A 1 320 ? 0.487 11.955 15.188 1.00 86.31 320 THR A O 1
ATOM 2340 N N . ALA A 1 321 ? 0.865 13.716 13.812 1.00 74.94 321 ALA A N 1
ATOM 2341 C CA . ALA A 1 321 ? 2.004 13.154 13.088 1.00 74.94 321 ALA A CA 1
ATOM 2342 C C . ALA A 1 321 ? 3.299 13.257 13.905 1.00 74.94 321 ALA A C 1
ATOM 2344 O O . ALA A 1 321 ? 3.401 14.141 14.787 1.00 74.94 321 ALA A O 1
#

Foldseek 3Di:
DDDDDDDDDDDDDDDDDDDDDDDDDDDDDDPDDDDDDPPAADLVLLLLLLLLLLLLLVVLLVLLQVCLVVPPDVVSSVLSNVSSVLSVVLSVLSLVVSVVSVHHNCVSNVVCVCLCVQVCVQQPDPDNLSSLLCVLQQSVLVLLLSLLLLLRHDPVSSVSSCVSSVPCSSVVVSLVVLLVVCVPPVVSLQVSLVSSVSSLVSSVVSVVVVCVSDVSSLVSLLSHVPLVVVVVPVPPDDDDDDDDDDDDDDDDDDDDDDDDDDDDDDDDDDDDDDDDDPPDDDDDDPDPDPDDVSSVVSSVVSSVVSVVVSCVSCVSSVHHD